Protein AF-0000000080389345 (afdb_homodimer)

Secondary structure (DSSP, 8-state):
--HHHHHHHHHHHHHHHHHHHHHHHHHIIIIIHHHHHHHHHTT---HHHHHHHHHHHHHHHHHHHHHHHHHHHHHHHHHHHHHHHHHHTS--TTSHHHHHHHHHHHHHHHHHHHHHHHHHHHHHHHHHH-SSSHHHHHHHHHHHHHHHHHHHHHHHHTS-HHHHHHHHHHHHHHHHHHHHHHHT-/--HHHHHHHHHHHHHHHHHHHHHHHHHIIIIIHHHHHHHHHTT---HHHHHHHHHHHHHHHHHHHHHHHHHHHHHHHHHHHHHHHHHHTS--TTSHHHHHHHHHHHHHHHHHHHHHHHHHHHHHHHHHH-SSSHHHHHHHHHHHHHHHHHHHHHHHHTS-HHHHHHHHHHHHHHHHHHHHHHHT-

Sequence (370 aa):
MNYKSISKFKRFKLKTEHGRYIILGSIDGILAILGVVIGTSHVADDPAIVINAALGGAVALALTNGVGSYLAESAVEFGKLAELEKPLLRSLNRTKIEEETKKKIWSDSIFHGGASFCGSLVPILPFLLLDEYSLEVAVVLSISVLSVLGVYSGKLAKQSMIKHSVRMVGLGIMIVTAVTVLGLEMNYKSISKFKRFKLKTEHGRYIILGSIDGILAILGVVIGTSHVADDPAIVINAALGGAVALALTNGVGSYLAESAVEFGKLAELEKPLLRSLNRTKIEEETKKKIWSDSIFHGGASFCGSLVPILPFLLLDEYSLEVAVVLSISVLSVLGVYSGKLAKQSMIKHSVRMVGLGIMIVTAVTVLGLE

Organism: NCBI:txid1090322

Nearest PDB structures (foldseek):
  6iu4-assembly1_A  TM=7.863E-01  e=2.109E-05  Eucalyptus grandis
  9b3o-assembly1_A  TM=2.380E-01  e=1.816E+00  Staphylococcus aureus
  9b3m-assembly1_A  TM=2.371E-01  e=7.559E+00  Staphylococcus aureus
  6iu4-assembly1_A  TM=7.868E-01  e=1.772E-05  Eucalyptus grandis
  9b3o-assembly1_A  TM=2.590E-01  e=1.907E+00  Staphylococcus aureus

Radius of gyration: 20.87 Å; Cα contacts (8 Å, |Δi|>4): 666; chains: 2; bounding box: 44×62×50 Å

InterPro domains:
  IPR008217 Ccc1 family [PF01988] (97-182)

Foldseek 3Di:
DDPVVVVVVVVLVLVLLLLVLLLQLLLCQQQVLLLLLLLCVLPDVDLVRSLVSLVVVLVVSLCCLQVVLLVVLCVVVVVVQVVVCVVVVDRCPPPPSVVVSNVSSNSSNCSNSVSNNVNNVQLNVLSVPDPPCSSVNSLVSSLVVQLVSQLVVCVSVVHDSNVSSVVSSVVSVVSSVVSNVVSVD/DDPVVVVVVVVLVLVLLLLVLLLQLLLCQQQVLLLLLLLCVLPDVDLVRNLVSLVVVLVVSLCCLQVVLLVVLCVVVVVVQVVVCVVVVDRCPPPPSVVVSNVSSNSSNCSNSVSNNVNNVQLNVLSVPDPPCSSVNSLVSSLVVQLVSQLVVCVSVVHDSNVSSVVSSVVSVVSSVVSNVVSVD

pLDDT: mean 91.39, std 11.61, range [45.19, 98.88]

Structure (mmCIF, N/CA/C/O backbone):
data_AF-0000000080389345-model_v1
#
loop_
_entity.id
_entity.type
_entity.pdbx_description
1 polymer 'Putative membrane protein'
#
loop_
_atom_site.group_PDB
_atom_site.id
_atom_site.type_symbol
_atom_site.label_atom_id
_atom_site.label_alt_id
_atom_site.label_comp_id
_atom_site.label_asym_id
_atom_site.label_entity_id
_atom_site.label_seq_id
_atom_site.pdbx_PDB_ins_code
_atom_site.Cartn_x
_atom_site.Cartn_y
_atom_site.Cartn_z
_atom_site.occupancy
_atom_site.B_iso_or_equiv
_atom_site.auth_seq_id
_atom_site.auth_comp_id
_atom_site.auth_asym_id
_atom_site.auth_atom_id
_atom_site.pdbx_PDB_model_num
ATOM 1 N N . MET A 1 1 ? -11.695 31.906 20.078 1 45.22 1 MET A N 1
ATOM 2 C CA . MET A 1 1 ? -11.867 30.672 19.328 1 45.22 1 MET A CA 1
ATOM 3 C C . MET A 1 1 ? -12.25 29.516 20.25 1 45.22 1 MET A C 1
ATOM 5 O O . MET A 1 1 ? -11.5 29.172 21.172 1 45.22 1 MET A O 1
ATOM 9 N N . ASN A 1 2 ? -13.5 29.156 20.328 1 53.78 2 ASN A N 1
ATOM 10 C CA . ASN A 1 2 ? -14.141 28.344 21.359 1 53.78 2 ASN A CA 1
ATOM 11 C C . ASN A 1 2 ? -13.562 26.938 21.406 1 53.78 2 ASN A C 1
ATOM 13 O O . ASN A 1 2 ? -13.234 26.359 20.359 1 53.78 2 ASN A O 1
ATOM 17 N N . TYR A 1 3 ? -13.062 26.547 22.562 1 59.19 3 TYR A N 1
ATOM 18 C CA . TYR A 1 3 ? -12.492 25.25 22.938 1 59.19 3 TYR A CA 1
ATOM 19 C C . TYR A 1 3 ? -13.227 24.109 22.25 1 59.19 3 TYR A C 1
ATOM 21 O O . TYR A 1 3 ? -12.609 23.109 21.875 1 59.19 3 TYR A O 1
ATOM 29 N N . LYS A 1 4 ? -14.516 24.344 22.125 1 61.47 4 LYS A N 1
ATOM 30 C CA . LYS A 1 4 ? -15.352 23.312 21.5 1 61.47 4 LYS A CA 1
ATOM 31 C C . LYS A 1 4 ? -15.023 23.172 20.016 1 61.47 4 LYS A C 1
ATOM 33 O O . LYS A 1 4 ? -14.984 22.062 19.484 1 61.47 4 LYS A O 1
ATOM 38 N N . SER A 1 5 ? -14.688 24.266 19.359 1 63.16 5 SER A N 1
ATOM 39 C CA . SER A 1 5 ? -14.367 24.281 17.938 1 63.16 5 SER A CA 1
ATOM 40 C C . SER A 1 5 ? -13.016 23.625 17.656 1 63.16 5 SER A C 1
ATOM 42 O O . SER A 1 5 ? -12.875 22.875 16.688 1 63.16 5 SER A O 1
ATOM 44 N N . ILE A 1 6 ? -12.117 23.766 18.609 1 61.84 6 ILE A N 1
ATOM 45 C CA . ILE A 1 6 ? -10.781 23.188 18.484 1 61.84 6 ILE A CA 1
ATOM 46 C C . ILE A 1 6 ? -10.852 21.672 18.672 1 61.84 6 ILE A C 1
ATOM 48 O O . ILE A 1 6 ? -10.227 20.922 17.922 1 61.84 6 ILE A O 1
ATOM 52 N N . SER A 1 7 ? -11.664 21.312 19.688 1 65.19 7 SER A N 1
ATOM 53 C CA . SER A 1 7 ? -11.836 19.906 19.984 1 65.19 7 SER A CA 1
ATOM 54 C C . SER A 1 7 ? -12.516 19.172 18.812 1 65.19 7 SER A C 1
ATOM 56 O O . SER A 1 7 ? -12.133 18.047 18.469 1 65.19 7 SER A O 1
ATOM 58 N N . LYS A 1 8 ? -13.516 19.844 18.234 1 65.81 8 LYS A N 1
ATOM 59 C CA . LYS A 1 8 ? -14.227 19.281 17.094 1 65.81 8 LYS A CA 1
ATOM 60 C C . LYS A 1 8 ? -13.297 19.141 15.883 1 65.81 8 LYS A C 1
ATOM 62 O O . LYS A 1 8 ? -13.336 18.125 15.18 1 65.81 8 LYS A O 1
ATOM 67 N N . PHE A 1 9 ? -12.477 20.031 15.742 1 64.88 9 PHE A N 1
ATOM 68 C CA . PHE A 1 9 ? -11.531 20.031 14.633 1 64.88 9 PHE A CA 1
ATOM 69 C C . PHE A 1 9 ? -10.484 18.938 14.82 1 64.88 9 PHE A C 1
ATOM 71 O O . PHE A 1 9 ? -10.109 18.25 13.867 1 64.88 9 PHE A O 1
ATOM 78 N N . LYS A 1 10 ? -10.133 18.781 16.047 1 68.38 10 LYS A N 1
ATOM 79 C CA . LYS A 1 10 ? -9.156 17.75 16.359 1 68.38 10 LYS A CA 1
ATOM 80 C C . LYS A 1 10 ? -9.734 16.359 16.156 1 68.38 10 LYS A C 1
ATOM 82 O O . LYS A 1 10 ? -9.062 15.461 15.633 1 68.38 10 LYS A O 1
ATOM 87 N N . ARG A 1 11 ? -10.984 16.188 16.547 1 68.19 11 ARG A N 1
ATOM 88 C CA . ARG A 1 11 ? -11.664 14.906 16.375 1 68.19 11 ARG A CA 1
ATOM 89 C C . ARG A 1 11 ? -11.859 14.586 14.898 1 68.19 11 ARG A C 1
ATOM 91 O O . ARG A 1 11 ? -11.688 13.438 14.484 1 68.19 11 ARG A O 1
ATOM 98 N N . PHE A 1 12 ? -12.133 15.625 14.227 1 69.38 12 PHE A N 1
ATOM 99 C CA . PHE A 1 12 ? -12.312 15.461 12.789 1 69.38 12 PHE A CA 1
ATOM 100 C C . PHE A 1 12 ? -11 15.094 12.109 1 69.38 12 PHE A C 1
ATOM 102 O O . PHE A 1 12 ? -10.969 14.227 11.234 1 69.38 12 PHE A O 1
ATOM 109 N N . LYS A 1 13 ? -10.016 15.602 12.562 1 68.88 13 LYS A N 1
ATOM 110 C CA . LYS A 1 13 ? -8.695 15.328 12 1 68.88 13 LYS A CA 1
ATOM 111 C C . LYS A 1 13 ? -8.289 13.875 12.227 1 68.88 13 LYS A C 1
ATOM 113 O O . LYS A 1 13 ? -7.762 13.227 11.32 1 68.88 13 LYS A O 1
ATOM 118 N N . LEU A 1 14 ? -8.672 13.453 13.352 1 68.5 14 LEU A N 1
ATOM 119 C CA . LEU A 1 14 ? -8.336 12.078 13.695 1 68.5 14 LEU A CA 1
ATOM 120 C C . LEU A 1 14 ? -9.141 11.094 12.844 1 68.5 14 LEU A C 1
ATOM 122 O O . LEU A 1 14 ? -8.602 10.102 12.352 1 68.5 14 LEU A O 1
ATOM 126 N N . LYS A 1 15 ? -10.336 11.391 12.703 1 70.25 15 LYS A N 1
ATOM 127 C CA . LYS A 1 15 ? -11.219 10.539 11.906 1 70.25 15 LYS A CA 1
ATOM 128 C C . LYS A 1 15 ? -10.773 10.492 10.453 1 70.25 15 LYS A C 1
ATOM 130 O O . LYS A 1 15 ? -10.797 9.43 9.828 1 70.25 15 LYS A O 1
ATOM 135 N N . THR A 1 16 ? -10.281 11.547 10.023 1 75.81 16 THR A N 1
ATOM 136 C CA . THR A 1 16 ? -9.914 11.617 8.617 1 75.81 16 THR A CA 1
ATOM 137 C C . THR A 1 16 ? -8.602 10.891 8.359 1 75.81 16 THR A C 1
ATOM 139 O O . THR A 1 16 ? -8.43 10.258 7.316 1 75.81 16 THR A O 1
ATOM 142 N N . GLU A 1 17 ? -7.789 10.922 9.336 1 78.56 17 GLU A N 1
ATOM 143 C CA . GLU A 1 17 ? -6.52 10.227 9.164 1 78.56 17 GLU A CA 1
ATOM 144 C C . GLU A 1 17 ? -6.711 8.711 9.18 1 78.56 17 GLU A C 1
ATOM 146 O O . GLU A 1 17 ? -6.078 7.992 8.406 1 78.56 17 GLU A O 1
ATOM 151 N N . HIS A 1 18 ? -7.641 8.297 9.977 1 88.25 18 HIS A N 1
ATOM 152 C CA . HIS A 1 18 ? -7.98 6.883 9.984 1 88.25 18 HIS A CA 1
ATOM 153 C C . HIS A 1 18 ? -8.641 6.465 8.672 1 88.25 18 HIS A C 1
ATOM 155 O O . HIS A 1 18 ? -8.367 5.379 8.156 1 88.25 18 HIS A O 1
ATOM 161 N N . GLY A 1 19 ? -9.383 7.355 8.156 1 93.38 19 GLY A N 1
ATOM 162 C CA . GLY A 1 19 ? -10.078 7.082 6.91 1 93.38 19 GLY A CA 1
ATOM 163 C C . GLY A 1 19 ? -9.133 6.855 5.742 1 93.38 19 GLY A C 1
ATOM 164 O O . GLY A 1 19 ? -9.375 5.984 4.902 1 93.38 19 GLY A O 1
ATOM 165 N N . ARG A 1 20 ? -8.078 7.57 5.746 1 93.81 20 ARG A N 1
ATOM 166 C CA . ARG A 1 20 ? -7.059 7.414 4.715 1 93.81 20 ARG A CA 1
ATOM 167 C C . ARG A 1 20 ? -6.539 5.98 4.672 1 93.81 20 ARG A C 1
ATOM 169 O O . ARG A 1 20 ? -6.531 5.352 3.611 1 93.81 20 ARG A O 1
ATOM 176 N N . TYR A 1 21 ? -6.25 5.445 5.805 1 95.88 21 TYR A N 1
ATOM 177 C CA . TYR A 1 21 ? -5.57 4.156 5.867 1 95.88 21 TYR A CA 1
ATOM 178 C C . TYR A 1 21 ? -6.57 3.008 5.766 1 95.88 21 TYR A C 1
ATOM 180 O O . TYR A 1 21 ? -6.238 1.931 5.266 1 95.88 21 TYR A O 1
ATOM 188 N N . ILE A 1 22 ? -7.789 3.277 6.184 1 96.94 22 ILE A N 1
ATOM 189 C CA . ILE A 1 22 ? -8.844 2.293 5.945 1 96.94 22 ILE A CA 1
ATOM 190 C C . ILE A 1 22 ? -9.07 2.137 4.445 1 96.94 22 ILE A C 1
ATOM 192 O O . ILE A 1 22 ? -9.125 1.016 3.934 1 96.94 22 ILE A O 1
ATOM 196 N N . ILE A 1 23 ? -9.102 3.246 3.748 1 98 23 ILE A N 1
ATOM 197 C CA . ILE A 1 23 ? -9.352 3.217 2.311 1 98 23 ILE A CA 1
ATOM 198 C C . ILE A 1 23 ? -8.141 2.629 1.588 1 98 23 ILE A C 1
ATOM 200 O O . ILE A 1 23 ? -8.281 1.697 0.792 1 98 23 ILE A O 1
ATOM 204 N N . LEU A 1 24 ? -6.984 3.115 1.932 1 97 24 LEU A N 1
ATOM 205 C CA . LEU A 1 24 ? -5.773 2.645 1.271 1 97 24 LEU A CA 1
ATOM 206 C C . LEU A 1 24 ? -5.574 1.149 1.499 1 97 24 LEU A C 1
ATOM 208 O O . LEU A 1 24 ? -5.309 0.404 0.554 1 97 24 LEU A O 1
ATOM 212 N N . GLY A 1 25 ? -5.691 0.749 2.721 1 98.12 25 GLY A N 1
ATOM 213 C CA . GLY A 1 25 ? -5.504 -0.653 3.057 1 98.12 25 GLY A CA 1
ATOM 214 C C . GLY A 1 25 ? -6.516 -1.567 2.391 1 98.12 25 GLY A C 1
ATOM 215 O O . GLY A 1 25 ? -6.164 -2.658 1.933 1 98.12 25 GLY A O 1
ATOM 216 N N . SER A 1 26 ? -7.773 -1.133 2.361 1 98.69 26 SER A N 1
ATOM 217 C CA . SER A 1 26 ? -8.828 -1.92 1.726 1 98.69 26 SER A CA 1
ATOM 218 C C . SER A 1 26 ? -8.57 -2.072 0.229 1 98.69 26 SER A C 1
ATOM 220 O O . SER A 1 26 ? -8.68 -3.174 -0.314 1 98.69 26 SER A O 1
ATOM 222 N N . ILE A 1 27 ? -8.227 -0.961 -0.372 1 98.69 27 ILE A N 1
ATOM 223 C CA . ILE A 1 27 ? -7.926 -0.989 -1.8 1 98.69 27 ILE A CA 1
ATOM 224 C C . ILE A 1 27 ? -6.77 -1.948 -2.066 1 98.69 27 ILE A C 1
ATOM 226 O O . ILE A 1 27 ? -6.871 -2.832 -2.922 1 98.69 27 ILE A O 1
ATOM 230 N N . ASP A 1 28 ? -5.77 -1.858 -1.296 1 98.31 28 ASP A N 1
ATOM 231 C CA . ASP A 1 28 ? -4.586 -2.691 -1.467 1 98.31 28 ASP A CA 1
ATOM 232 C C . ASP A 1 28 ? -4.914 -4.168 -1.247 1 98.31 28 ASP A C 1
ATOM 234 O O . ASP A 1 28 ? -4.574 -5.016 -2.074 1 98.31 28 ASP A O 1
ATOM 238 N N . GLY A 1 29 ? -5.527 -4.402 -0.151 1 98.62 29 GLY A N 1
ATOM 239 C CA . GLY A 1 29 ? -5.879 -5.781 0.148 1 98.62 29 GLY A CA 1
ATOM 240 C C . GLY A 1 29 ? -6.73 -6.43 -0.927 1 98.62 29 GLY A C 1
ATOM 241 O O . GLY A 1 29 ? -6.406 -7.512 -1.417 1 98.62 29 GLY A O 1
ATOM 242 N N . ILE A 1 30 ? -7.746 -5.75 -1.356 1 98.88 30 ILE A N 1
ATOM 243 C CA . ILE A 1 30 ? -8.711 -6.301 -2.301 1 98.88 30 ILE A CA 1
ATOM 244 C C . ILE A 1 30 ? -8.07 -6.43 -3.68 1 98.88 30 ILE A C 1
ATOM 246 O O . ILE A 1 30 ? -8.055 -7.512 -4.266 1 98.88 30 ILE A O 1
ATOM 250 N N . LEU A 1 31 ? -7.457 -5.375 -4.109 1 98.88 31 LEU A N 1
ATOM 251 C CA . LEU A 1 31 ? -7.141 -5.305 -5.531 1 98.88 31 LEU A CA 1
ATOM 252 C C . LEU A 1 31 ? -5.727 -5.812 -5.801 1 98.88 31 LEU A C 1
ATOM 254 O O . LEU A 1 31 ? -5.457 -6.387 -6.859 1 98.88 31 LEU A O 1
ATOM 258 N N . ALA A 1 32 ? -4.766 -5.57 -4.863 1 98.69 32 ALA A N 1
ATOM 259 C CA . ALA A 1 32 ? -3.441 -6.152 -5.07 1 98.69 32 ALA A CA 1
ATOM 260 C C . ALA A 1 32 ? -3.512 -7.676 -5.117 1 98.69 32 ALA A C 1
ATOM 262 O O . ALA A 1 32 ? -2.912 -8.305 -5.992 1 98.69 32 ALA A O 1
ATOM 263 N N . ILE A 1 33 ? -4.273 -8.242 -4.211 1 98.81 33 ILE A N 1
ATOM 264 C CA . ILE A 1 33 ? -4.391 -9.695 -4.16 1 98.81 33 ILE A CA 1
ATOM 265 C C . ILE A 1 33 ? -5.234 -10.188 -5.336 1 98.81 33 ILE A C 1
ATOM 267 O O . ILE A 1 33 ? -4.965 -11.25 -5.898 1 98.81 33 ILE A O 1
ATOM 271 N N . LEU A 1 34 ? -6.246 -9.391 -5.734 1 98.88 34 LEU A N 1
ATOM 272 C CA . LEU A 1 34 ? -6.98 -9.758 -6.938 1 98.88 34 LEU A CA 1
ATOM 273 C C . LEU A 1 34 ? -6.051 -9.844 -8.141 1 98.88 34 LEU A C 1
ATOM 275 O O . LEU A 1 34 ? -6.191 -10.734 -8.984 1 98.88 34 LEU A O 1
ATOM 279 N N . GLY A 1 35 ? -5.121 -8.945 -8.227 1 98.69 35 GLY A N 1
ATOM 280 C CA . GLY A 1 35 ? -4.129 -9 -9.289 1 98.69 35 GLY A CA 1
ATOM 281 C C . GLY A 1 35 ? -3.299 -10.266 -9.266 1 98.69 35 GLY A C 1
ATOM 282 O O . GLY A 1 35 ? -3.037 -10.859 -10.312 1 98.69 35 GLY A O 1
ATOM 283 N N . VAL A 1 36 ? -2.918 -10.695 -8.109 1 98.5 36 VAL A N 1
ATOM 284 C CA . VAL A 1 36 ? -2.158 -11.93 -7.941 1 98.5 36 VAL A CA 1
ATOM 285 C C . VAL A 1 36 ? -3 -13.125 -8.398 1 98.5 36 VAL A C 1
ATOM 287 O O . VAL A 1 36 ? -2.518 -13.984 -9.133 1 98.5 36 VAL A O 1
ATOM 290 N N . VAL A 1 37 ? -4.254 -13.109 -7.977 1 98.44 37 VAL A N 1
ATOM 291 C CA . VAL A 1 37 ? -5.184 -14.18 -8.297 1 98.44 37 VAL A CA 1
ATOM 292 C C . VAL A 1 37 ? -5.375 -14.266 -9.805 1 98.44 37 VAL A C 1
ATOM 294 O O . VAL A 1 37 ? -5.281 -15.352 -10.391 1 98.44 37 VAL A O 1
ATOM 297 N N . ILE A 1 38 ? -5.602 -13.156 -10.438 1 98.19 38 ILE A N 1
ATOM 298 C CA . ILE A 1 38 ? -5.809 -13.133 -11.883 1 98.19 38 ILE A CA 1
ATOM 299 C C . ILE A 1 38 ? -4.527 -13.555 -12.602 1 98.19 38 ILE A C 1
ATOM 301 O O . ILE A 1 38 ? -4.559 -14.398 -13.492 1 98.19 38 ILE A O 1
ATOM 305 N N . GLY A 1 39 ? -3.422 -13.039 -12.195 1 97.38 39 GLY A N 1
ATOM 306 C CA . GLY A 1 39 ? -2.152 -13.367 -12.828 1 97.38 39 GLY A CA 1
ATOM 307 C C . GLY A 1 39 ? -1.792 -14.836 -12.711 1 97.38 39 GLY A C 1
ATOM 308 O O . GLY A 1 39 ? -1.258 -15.422 -13.648 1 97.38 39 GLY A O 1
ATOM 309 N N . THR A 1 40 ? -2.092 -15.406 -11.578 1 97.19 40 THR A N 1
ATOM 310 C CA . THR A 1 40 ? -1.772 -16.812 -11.336 1 97.19 40 THR A CA 1
ATOM 311 C C . THR A 1 40 ? -2.729 -17.719 -12.102 1 97.19 40 THR A C 1
ATOM 313 O O . THR A 1 40 ? -2.314 -18.734 -12.664 1 97.19 40 THR A O 1
ATOM 316 N N . SER A 1 41 ? -3.967 -17.312 -12.07 1 96.12 41 SER A N 1
ATOM 317 C CA . SER A 1 41 ? -5.004 -18.141 -12.68 1 96.12 41 SER A CA 1
ATOM 318 C C . SER A 1 41 ? -4.805 -18.25 -14.188 1 96.12 41 SER A C 1
ATOM 320 O O . SER A 1 41 ? -5.316 -19.188 -14.82 1 96.12 41 SER A O 1
ATOM 322 N N . HIS A 1 42 ? -4.055 -17.375 -14.773 1 93.06 42 HIS A N 1
ATOM 323 C CA . HIS A 1 42 ? -3.801 -17.391 -16.219 1 93.06 42 HIS A CA 1
ATOM 324 C C . HIS A 1 42 ? -2.838 -18.516 -16.578 1 93.06 42 HIS A C 1
ATOM 326 O O . HIS A 1 42 ? -2.848 -19 -17.719 1 93.06 42 HIS A O 1
ATOM 332 N N . VAL A 1 43 ? -2.033 -19 -15.57 1 94 43 VAL A N 1
ATOM 333 C CA . VAL A 1 43 ? -0.972 -19.938 -15.945 1 94 43 VAL A CA 1
ATOM 334 C C . VAL A 1 43 ? -1.052 -21.188 -15.07 1 94 43 VAL A C 1
ATOM 336 O O . VAL A 1 43 ? -0.259 -22.109 -15.234 1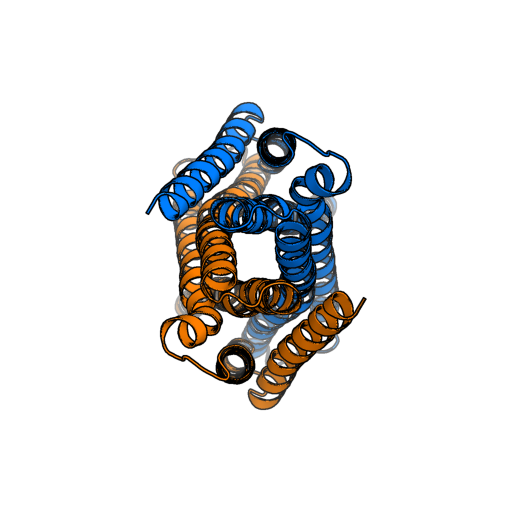 94 43 VAL A O 1
ATOM 339 N N . ALA A 1 44 ? -1.917 -21.156 -14.164 1 93.56 44 ALA A N 1
ATOM 340 C CA . ALA A 1 44 ? -2.051 -22.297 -13.273 1 93.56 44 ALA A CA 1
ATOM 341 C C . ALA A 1 44 ? -3.508 -22.734 -13.156 1 93.56 44 ALA A C 1
ATOM 343 O O . ALA A 1 44 ? -4.379 -21.922 -12.836 1 93.56 44 ALA A O 1
ATOM 344 N N . ASP A 1 45 ? -3.762 -24 -13.32 1 90.88 45 ASP A N 1
ATOM 345 C CA . ASP A 1 45 ? -5.117 -24.531 -13.219 1 90.88 45 ASP A CA 1
ATOM 346 C C . ASP A 1 45 ? -5.41 -25.016 -11.797 1 90.88 45 ASP A C 1
ATOM 348 O O . ASP A 1 45 ? -6.57 -25.094 -11.391 1 90.88 45 ASP A O 1
ATOM 352 N N . ASP A 1 46 ? -4.375 -25.281 -11.102 1 93.19 46 ASP A N 1
ATOM 353 C CA . ASP A 1 46 ? -4.523 -25.797 -9.742 1 93.19 46 ASP A CA 1
ATOM 354 C C . ASP A 1 46 ? -4.863 -24.672 -8.766 1 93.19 46 ASP A C 1
ATOM 356 O O . ASP A 1 46 ? -4.035 -23.797 -8.516 1 93.19 46 ASP A O 1
ATOM 360 N N . PRO A 1 47 ? -6.039 -24.75 -8.133 1 95 47 PRO A N 1
ATOM 361 C CA . PRO A 1 47 ? -6.434 -23.688 -7.199 1 95 47 PRO A CA 1
ATOM 362 C C . PRO A 1 47 ? -5.469 -23.562 -6.023 1 95 47 PRO A C 1
ATOM 364 O O . PRO A 1 47 ? -5.332 -22.469 -5.453 1 95 47 PRO A O 1
ATOM 367 N N . ALA A 1 48 ? -4.746 -24.641 -5.711 1 94.62 48 ALA A N 1
ATOM 368 C CA . ALA A 1 48 ? -3.807 -24.594 -4.594 1 94.62 48 ALA A CA 1
ATOM 369 C C . ALA A 1 48 ? -2.68 -23.594 -4.867 1 94.62 48 ALA A C 1
ATOM 371 O O . ALA A 1 48 ? -2.188 -22.938 -3.947 1 94.62 48 ALA A O 1
ATOM 372 N N . ILE A 1 49 ? -2.297 -23.516 -6.133 1 96.5 49 ILE A N 1
ATOM 373 C CA . ILE A 1 49 ? -1.233 -22.594 -6.508 1 96.5 49 ILE A CA 1
ATOM 374 C C . ILE A 1 49 ? -1.729 -21.156 -6.371 1 96.5 49 ILE A C 1
ATOM 376 O O . ILE A 1 49 ? -1.031 -20.297 -5.824 1 96.5 49 ILE A O 1
ATOM 380 N N . VAL A 1 50 ? -2.967 -20.906 -6.82 1 97.88 50 VAL A N 1
ATOM 381 C CA . VAL A 1 50 ? -3.562 -19.578 -6.73 1 97.88 50 VAL A CA 1
ATOM 382 C C . VAL A 1 50 ? -3.715 -19.172 -5.266 1 97.88 50 VAL A C 1
ATOM 384 O O . VAL A 1 50 ? -3.355 -18.062 -4.883 1 97.88 50 VAL A O 1
ATOM 387 N N . ILE A 1 51 ? -4.156 -20.094 -4.457 1 97.81 51 ILE A N 1
ATOM 388 C CA . ILE A 1 51 ? -4.418 -19.828 -3.045 1 97.81 51 ILE A CA 1
ATOM 389 C C . ILE A 1 51 ? -3.104 -19.516 -2.328 1 97.81 51 ILE A C 1
ATOM 391 O O . ILE A 1 51 ? -3.018 -18.547 -1.568 1 97.81 51 ILE A O 1
ATOM 395 N N . ASN A 1 52 ? -2.066 -20.266 -2.572 1 97.19 52 ASN A N 1
ATOM 396 C CA . ASN A 1 52 ? -0.796 -20.047 -1.888 1 97.19 52 ASN A CA 1
ATOM 397 C C . ASN A 1 52 ? -0.143 -18.734 -2.314 1 97.19 52 ASN A C 1
ATOM 399 O O . ASN A 1 52 ? 0.415 -18.016 -1.485 1 97.19 52 ASN A O 1
ATOM 403 N N . ALA A 1 53 ? -0.197 -18.453 -3.623 1 97.88 53 ALA A N 1
ATOM 404 C CA . ALA A 1 53 ? 0.293 -17.172 -4.102 1 97.88 53 ALA A CA 1
ATOM 405 C C . ALA A 1 53 ? -0.438 -16.016 -3.414 1 97.88 53 ALA A C 1
ATOM 407 O O . ALA A 1 53 ? 0.194 -15.078 -2.92 1 97.88 53 ALA A O 1
ATOM 408 N N . ALA A 1 54 ? -1.738 -16.141 -3.355 1 98.5 54 ALA A N 1
ATOM 409 C CA . ALA A 1 54 ? -2.584 -15.094 -2.789 1 98.5 54 ALA A CA 1
ATOM 410 C C . ALA A 1 54 ? -2.369 -14.969 -1.284 1 98.5 54 ALA A C 1
ATOM 412 O O . ALA A 1 54 ? -2.326 -13.859 -0.749 1 98.5 54 ALA A O 1
ATOM 413 N N . LEU A 1 55 ? -2.182 -16.062 -0.587 1 98.19 55 LEU A N 1
ATOM 414 C CA . LEU A 1 55 ? -1.967 -16.031 0.855 1 98.19 55 LEU A CA 1
ATOM 41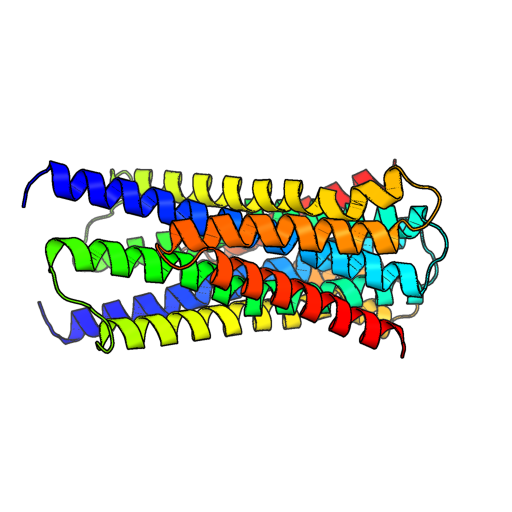5 C C . LEU A 1 55 ? -0.601 -15.445 1.191 1 98.19 55 LEU A C 1
ATOM 417 O O . LEU A 1 55 ? -0.47 -14.672 2.145 1 98.19 55 LEU A O 1
ATOM 421 N N . GLY A 1 56 ? 0.39 -15.891 0.452 1 98.19 56 GLY A N 1
ATOM 422 C CA . GLY A 1 56 ? 1.688 -15.258 0.627 1 98.19 56 GLY A CA 1
ATOM 423 C C . GLY A 1 56 ? 1.647 -13.75 0.471 1 98.19 56 GLY A C 1
ATOM 424 O O . GLY A 1 56 ? 2.199 -13.023 1.297 1 98.19 56 GLY A O 1
ATOM 425 N N . GLY A 1 57 ? 0.99 -13.297 -0.611 1 98.31 57 GLY A N 1
ATOM 426 C CA . GLY A 1 57 ? 0.809 -11.867 -0.825 1 98.31 57 GLY A CA 1
ATOM 427 C C . GLY A 1 57 ? 0.011 -11.195 0.276 1 98.31 57 GLY A C 1
ATOM 428 O O . GLY A 1 57 ? 0.335 -10.086 0.694 1 98.31 57 GLY A O 1
ATOM 429 N N . ALA A 1 58 ? -0.999 -11.859 0.762 1 98.5 58 ALA A N 1
ATOM 430 C CA . ALA A 1 58 ? -1.896 -11.297 1.768 1 98.5 58 ALA A CA 1
ATOM 431 C C . ALA A 1 58 ? -1.163 -11.062 3.086 1 98.5 58 ALA A C 1
ATOM 433 O O . ALA A 1 58 ? -1.288 -10 3.693 1 98.5 58 ALA A O 1
ATOM 434 N N . VAL A 1 59 ? -0.431 -12.016 3.521 1 98.25 59 VAL A N 1
ATOM 435 C CA . VAL A 1 59 ? 0.336 -11.891 4.758 1 98.25 59 VAL A CA 1
ATOM 436 C C . VAL A 1 59 ? 1.371 -10.781 4.617 1 98.25 59 VAL A C 1
ATOM 438 O O . VAL A 1 59 ? 1.515 -9.945 5.512 1 98.25 59 VAL A O 1
ATOM 441 N N . ALA A 1 60 ? 2.053 -10.836 3.533 1 98.5 60 ALA A N 1
ATOM 442 C CA . ALA A 1 60 ? 3.051 -9.805 3.283 1 98.5 60 ALA A CA 1
ATOM 443 C C . ALA A 1 60 ? 2.41 -8.414 3.258 1 98.5 60 ALA A C 1
ATOM 445 O O . ALA A 1 60 ? 2.926 -7.477 3.863 1 98.5 60 ALA A O 1
ATOM 446 N N . LEU A 1 61 ? 1.283 -8.336 2.574 1 97.88 61 LEU A N 1
ATOM 447 C CA . LEU A 1 61 ? 0.602 -7.051 2.436 1 97.88 61 LEU A CA 1
ATOM 448 C C . LEU A 1 61 ? 0.122 -6.543 3.791 1 97.88 61 LEU A C 1
ATOM 450 O O . LEU A 1 61 ? 0.217 -5.348 4.078 1 97.88 61 LEU A O 1
ATOM 454 N N . ALA A 1 62 ? -0.38 -7.375 4.59 1 98 62 ALA A N 1
ATOM 455 C CA . ALA A 1 62 ? -0.813 -6.984 5.926 1 98 62 ALA A CA 1
ATOM 456 C C . ALA A 1 62 ? 0.357 -6.449 6.746 1 98 62 ALA A C 1
ATOM 458 O O . ALA A 1 62 ? 0.236 -5.414 7.41 1 98 62 ALA A O 1
ATOM 459 N N . LEU A 1 63 ? 1.439 -7.07 6.664 1 98.19 63 LEU A N 1
ATOM 460 C CA . LEU A 1 63 ? 2.611 -6.688 7.445 1 98.19 63 LEU A CA 1
ATOM 461 C C . LEU A 1 63 ? 3.258 -5.43 6.871 1 98.19 63 LEU A C 1
ATOM 463 O O . LEU A 1 63 ? 3.701 -4.559 7.621 1 98.19 63 LEU A O 1
ATOM 467 N N . THR A 1 64 ? 3.342 -5.328 5.523 1 98.31 64 THR A N 1
ATOM 468 C CA . THR A 1 64 ? 3.914 -4.121 4.934 1 98.31 64 THR A CA 1
ATOM 469 C C . THR A 1 64 ? 3.049 -2.904 5.238 1 98.31 64 THR A C 1
ATOM 471 O O . THR A 1 64 ? 3.566 -1.827 5.539 1 98.31 64 THR A O 1
ATOM 474 N N . ASN A 1 65 ? 1.721 -3.051 5.227 1 97.94 65 ASN A N 1
ATOM 475 C CA . A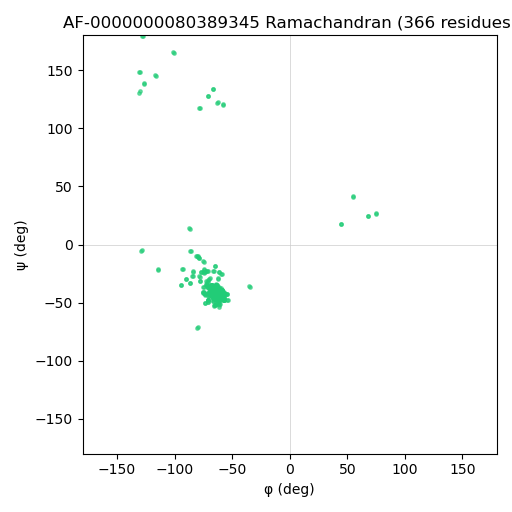SN A 1 65 ? 0.821 -1.938 5.508 1 97.94 65 ASN A CA 1
ATOM 476 C C . ASN A 1 65 ? 0.716 -1.668 7.008 1 97.94 65 ASN A C 1
ATOM 478 O O . ASN A 1 65 ? 0.468 -0.535 7.422 1 97.94 65 ASN A O 1
ATOM 482 N N . GLY A 1 66 ? 0.919 -2.666 7.805 1 98.06 66 GLY A N 1
ATOM 483 C CA . GLY A 1 66 ? 0.963 -2.455 9.242 1 98.06 66 GLY A CA 1
ATOM 484 C C . GLY A 1 66 ? 2.299 -1.926 9.727 1 98.06 66 GLY A C 1
ATOM 485 O O . GLY A 1 66 ? 2.461 -0.719 9.922 1 98.06 66 GLY A O 1
ATOM 486 N N . VAL A 1 67 ? 3.299 -2.74 9.727 1 97.81 67 VAL A N 1
ATOM 487 C CA . VAL A 1 67 ? 4.625 -2.408 10.234 1 97.81 67 VAL A CA 1
ATOM 488 C C . VAL A 1 67 ? 5.297 -1.398 9.305 1 97.81 67 VAL A C 1
ATOM 490 O O . VAL A 1 67 ? 6.012 -0.503 9.766 1 97.81 67 VAL A O 1
ATOM 493 N N . GLY A 1 68 ? 5.074 -1.526 8.047 1 97.25 68 GLY A N 1
ATOM 494 C CA . GLY A 1 68 ? 5.633 -0.579 7.102 1 97.25 68 GLY A CA 1
ATOM 495 C C . GLY A 1 68 ? 5.109 0.833 7.285 1 97.25 68 GLY A C 1
ATOM 496 O O . GLY A 1 68 ? 5.875 1.798 7.227 1 97.25 68 GLY A O 1
ATOM 497 N N . SER A 1 69 ? 3.82 0.947 7.496 1 95.94 69 SER A N 1
ATOM 498 C CA . SER A 1 69 ? 3.254 2.262 7.777 1 95.94 69 SER A CA 1
ATOM 499 C C . SER A 1 69 ? 3.816 2.84 9.07 1 95.94 69 SER A C 1
ATOM 501 O O . SER A 1 69 ? 4.016 4.051 9.18 1 95.94 69 SER A O 1
ATOM 503 N N . TYR A 1 70 ? 4 1.979 10.023 1 97.12 70 TYR A N 1
ATOM 504 C CA . TYR A 1 70 ? 4.625 2.434 11.266 1 97.12 70 TYR A CA 1
ATOM 505 C C . TYR A 1 70 ? 5.996 3.047 10.992 1 97.12 70 TYR A C 1
ATOM 507 O O . TYR A 1 70 ? 6.301 4.137 11.477 1 97.12 70 TYR A O 1
ATOM 515 N N . LEU A 1 71 ? 6.742 2.391 10.258 1 97 71 LEU A N 1
ATOM 516 C CA . LEU A 1 71 ? 8.094 2.842 9.953 1 97 71 LEU A CA 1
ATOM 517 C C . LEU A 1 71 ? 8.07 4.109 9.109 1 97 71 LEU A C 1
ATOM 519 O O . LEU A 1 71 ? 8.828 5.047 9.359 1 97 71 LEU A O 1
ATOM 523 N N . ALA A 1 72 ? 7.223 4.141 8.086 1 95.69 72 ALA A N 1
ATOM 524 C CA . ALA A 1 72 ? 7.133 5.301 7.203 1 95.69 72 ALA A CA 1
ATOM 525 C C . ALA A 1 72 ? 6.641 6.531 7.961 1 95.69 72 ALA A C 1
ATOM 527 O O . ALA A 1 72 ? 7.227 7.609 7.855 1 95.69 72 ALA A O 1
ATOM 528 N N . GLU A 1 73 ? 5.562 6.324 8.719 1 93.75 73 GLU A N 1
ATOM 529 C CA . GLU A 1 73 ? 5.012 7.434 9.492 1 93.75 73 GLU A CA 1
ATOM 530 C C . GLU A 1 73 ? 5.992 7.902 10.555 1 93.75 73 GLU A C 1
ATOM 532 O O . GLU A 1 73 ? 6.062 9.094 10.859 1 93.75 73 GLU A O 1
ATOM 537 N N . SER A 1 74 ? 6.676 6.949 11.164 1 94.69 74 SER A N 1
ATOM 538 C CA . SER A 1 74 ? 7.676 7.316 12.164 1 94.69 74 SER A CA 1
ATOM 539 C C . SER A 1 74 ? 8.758 8.195 11.555 1 94.69 74 SER A C 1
ATOM 541 O O . SER A 1 74 ? 9.141 9.219 12.141 1 94.69 74 SER A O 1
ATOM 543 N N . ALA A 1 75 ? 9.219 7.828 10.398 1 94.62 75 ALA A N 1
ATOM 544 C CA . ALA A 1 75 ? 10.266 8.609 9.734 1 94.62 75 ALA A CA 1
ATOM 545 C C . ALA A 1 75 ? 9.797 10.031 9.461 1 94.62 75 ALA A C 1
ATOM 547 O O . ALA A 1 75 ? 10.531 10.992 9.719 1 94.62 7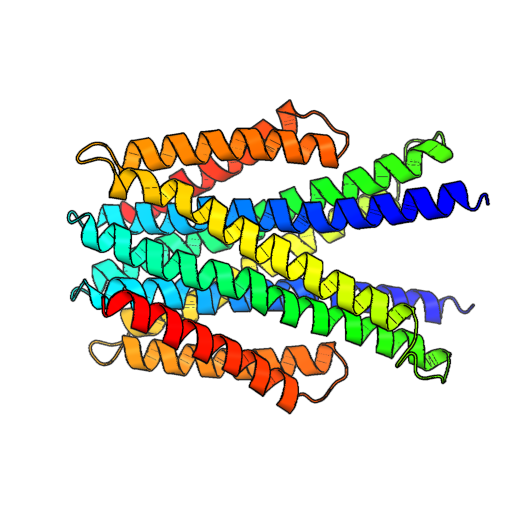5 ALA A O 1
ATOM 548 N N . VAL A 1 76 ? 8.617 10.164 9.008 1 92.62 76 VAL A N 1
ATOM 549 C CA . VAL A 1 76 ? 8.078 11.461 8.609 1 92.62 76 VAL A CA 1
ATOM 550 C C . VAL A 1 76 ? 7.777 12.297 9.852 1 92.62 76 VAL A C 1
ATOM 552 O O . VAL A 1 76 ? 8.188 13.453 9.938 1 92.62 76 VAL A O 1
ATOM 555 N N . GLU A 1 77 ? 7.07 11.75 10.805 1 90.69 77 GLU A N 1
ATOM 556 C CA . GLU A 1 77 ? 6.605 12.492 11.969 1 90.69 77 GLU A CA 1
ATOM 557 C C . GLU A 1 77 ? 7.77 12.883 12.875 1 90.69 77 GLU A C 1
ATOM 559 O O . GLU A 1 77 ? 7.773 13.977 13.445 1 90.69 77 GLU A O 1
ATOM 564 N N . PHE A 1 78 ? 8.719 12.008 13.039 1 89.31 78 PHE A N 1
ATOM 565 C CA . PHE A 1 78 ? 9.883 12.375 13.844 1 89.31 78 PHE A CA 1
ATOM 566 C C . PHE A 1 78 ? 10.742 13.398 13.117 1 89.31 78 PHE A C 1
ATOM 568 O O . PHE A 1 78 ? 11.359 14.258 13.75 1 89.31 78 PHE A O 1
ATOM 575 N N . GLY A 1 79 ? 10.805 13.375 11.828 1 90.25 79 GLY A N 1
ATOM 576 C CA . GLY A 1 79 ? 11.445 14.438 11.062 1 90.25 79 GLY A CA 1
ATOM 577 C C . GLY A 1 79 ? 10.812 15.797 11.289 1 90.25 79 GLY A C 1
ATOM 578 O O . GLY A 1 79 ? 11.516 16.797 11.477 1 90.25 79 GLY A O 1
ATOM 579 N N . LYS A 1 80 ? 9.492 15.82 11.289 1 87.88 80 LYS A N 1
ATOM 580 C CA . LYS A 1 80 ? 8.766 17.062 11.555 1 87.88 80 LYS A CA 1
ATOM 581 C C . LYS A 1 80 ? 9.078 17.594 12.953 1 87.88 80 LYS A C 1
ATOM 583 O O . LYS A 1 80 ? 9.258 18.797 13.133 1 87.88 80 LYS A O 1
ATOM 588 N N . LEU A 1 81 ? 9.07 16.703 13.891 1 85.88 81 LEU A N 1
ATOM 589 C CA . LEU A 1 81 ? 9.352 17.094 15.266 1 85.88 81 LEU A CA 1
ATOM 590 C C . LEU A 1 81 ? 10.758 17.672 15.398 1 85.88 81 LEU A C 1
ATOM 592 O O . LEU A 1 81 ? 10.969 18.656 16.094 1 85.88 81 LEU A O 1
ATOM 596 N N . ALA A 1 82 ? 11.656 17.031 14.758 1 86.31 82 ALA A N 1
ATOM 597 C CA . ALA A 1 82 ? 13.047 17.5 14.797 1 86.31 82 ALA A CA 1
ATOM 598 C C . ALA A 1 82 ? 13.164 18.906 14.219 1 86.31 82 ALA A C 1
ATOM 600 O O . ALA A 1 82 ? 13.945 19.719 14.719 1 86.31 82 ALA A O 1
ATOM 601 N N . GLU A 1 83 ? 12.406 19.156 13.188 1 84.94 83 GLU A N 1
ATOM 602 C CA . GLU A 1 83 ? 12.422 20.484 12.562 1 84.94 83 GLU A CA 1
ATOM 603 C C . GLU A 1 83 ? 11.789 21.531 13.469 1 84.94 83 GLU A C 1
ATOM 605 O O . GLU A 1 83 ? 12.219 22.688 13.484 1 84.94 83 GLU A O 1
ATOM 610 N N . LEU A 1 84 ? 10.75 21.109 14.148 1 82 84 LEU A N 1
ATOM 611 C CA . LEU A 1 84 ? 10.062 22.031 15.055 1 82 84 LEU A CA 1
ATOM 612 C C . LEU A 1 84 ? 10.93 22.359 16.266 1 82 84 LEU A C 1
ATOM 614 O O . LEU A 1 84 ? 10.789 23.438 16.859 1 82 84 LEU A O 1
ATOM 618 N N . GLU A 1 85 ? 11.742 21.453 16.594 1 80.56 85 GLU A N 1
ATOM 619 C CA . GLU A 1 85 ? 12.594 21.625 17.781 1 80.56 85 GLU A CA 1
ATOM 620 C C . GLU A 1 85 ? 13.734 22.594 17.5 1 80.56 85 GLU A C 1
ATOM 622 O O . GLU A 1 85 ? 14.258 23.219 18.422 1 80.56 85 GLU A O 1
ATOM 627 N N . LYS A 1 86 ? 14.094 22.75 16.297 1 77.75 86 LYS A N 1
ATOM 628 C CA . LYS A 1 86 ? 15.258 23.562 15.961 1 77.75 86 LYS A CA 1
ATOM 629 C C . LYS A 1 86 ? 15.07 25 16.406 1 77.75 86 LYS A C 1
ATOM 631 O O . LYS A 1 86 ? 15.906 25.547 17.141 1 77.75 86 LYS A O 1
ATOM 636 N N . PRO A 1 87 ? 13.984 25.562 16.062 1 70 87 PRO A N 1
ATOM 637 C CA . PRO A 1 87 ? 13.805 26.953 16.484 1 70 87 PRO A CA 1
ATOM 638 C C . PRO A 1 87 ? 13.516 27.078 17.984 1 70 87 PRO A C 1
ATOM 640 O O . PRO A 1 87 ? 13.75 28.125 18.578 1 70 87 PRO A O 1
ATOM 643 N N . LEU A 1 88 ? 13 25.984 18.531 1 70.62 88 LEU A N 1
ATOM 644 C CA . LEU A 1 88 ? 12.602 26.031 19.938 1 70.62 88 LEU A CA 1
ATOM 645 C C . LEU A 1 88 ? 13.789 25.734 20.844 1 70.62 88 LEU A C 1
ATOM 647 O O . LEU A 1 88 ? 13.742 26.016 22.047 1 70.62 88 LEU A O 1
ATOM 651 N N . LEU A 1 89 ? 14.812 25.406 20.281 1 63.94 89 LEU A N 1
ATOM 652 C CA . LEU A 1 89 ? 16 25.031 21.062 1 63.94 89 LEU A CA 1
ATOM 653 C C . LEU A 1 89 ? 15.625 24.109 22.219 1 63.94 89 LEU A C 1
ATOM 655 O O . LEU A 1 89 ? 16.203 24.203 23.297 1 63.94 89 LEU A O 1
ATOM 659 N N . ARG A 1 90 ? 14.438 23.5 22.172 1 67.88 90 ARG A N 1
ATOM 660 C CA . ARG A 1 90 ? 13.992 22.547 23.188 1 67.88 90 ARG A CA 1
ATOM 661 C C . ARG A 1 90 ? 13.562 21.234 22.547 1 67.88 90 ARG A C 1
ATOM 663 O O . ARG A 1 90 ? 12.93 21.219 21.484 1 67.88 90 ARG A O 1
ATOM 670 N N . SER A 1 91 ? 14.016 20.25 23.297 1 67.75 91 SER A N 1
ATOM 671 C CA . SER A 1 91 ? 13.594 18.922 22.859 1 67.75 91 SER A CA 1
ATOM 672 C C . SER A 1 91 ? 12.109 18.703 23.125 1 67.75 91 SER A C 1
ATOM 674 O O . SER A 1 91 ? 11.586 19.125 24.172 1 67.75 91 SER A O 1
ATOM 676 N N . LEU A 1 92 ? 11.414 18.328 22.203 1 69.94 92 LEU A N 1
ATOM 677 C CA . LEU A 1 92 ? 10 18.016 22.375 1 69.94 92 LEU A CA 1
ATOM 678 C C . LEU A 1 92 ? 9.812 16.562 22.812 1 69.94 92 LEU A C 1
ATOM 680 O O . LEU A 1 92 ? 8.703 16.031 22.734 1 69.94 92 LEU A O 1
ATOM 684 N N . ASN A 1 93 ? 11 16.031 23.203 1 65.44 93 ASN A N 1
ATOM 685 C CA . ASN A 1 93 ? 10.891 14.688 23.75 1 65.44 93 ASN A CA 1
ATOM 686 C C . ASN A 1 93 ? 10.133 14.68 25.062 1 65.44 93 ASN A C 1
ATOM 688 O O . ASN A 1 93 ? 10.227 15.625 25.859 1 65.44 93 ASN A O 1
ATOM 692 N N . ARG A 1 94 ? 9.219 13.742 25.156 1 68.38 94 ARG A N 1
ATOM 693 C CA . ARG A 1 94 ? 8.438 13.508 26.359 1 68.38 94 ARG A CA 1
ATOM 694 C C . ARG A 1 94 ? 7.367 14.578 26.547 1 68.38 94 ARG A C 1
ATOM 696 O O . ARG A 1 94 ? 7.012 14.93 27.672 1 68.38 94 ARG A O 1
ATOM 703 N N . THR A 1 95 ? 6.984 15.109 25.438 1 78.69 95 THR A N 1
ATOM 704 C CA . THR A 1 95 ? 5.898 16.078 25.469 1 78.69 95 THR A CA 1
ATOM 705 C C . THR A 1 95 ? 4.586 15.43 25.031 1 78.69 95 THR A C 1
ATOM 707 O O . THR A 1 95 ? 4.578 14.297 24.547 1 78.69 95 THR A O 1
ATOM 710 N N . LYS A 1 96 ? 3.582 16.141 25.312 1 84.12 96 LYS A N 1
ATOM 711 C CA . LYS A 1 96 ? 2.248 15.727 24.891 1 84.12 96 LYS A CA 1
ATOM 712 C C . LYS A 1 96 ? 2.178 15.594 23.359 1 84.12 96 LYS A C 1
ATOM 714 O O . LYS A 1 96 ? 1.496 14.711 22.844 1 84.12 96 LYS A O 1
ATOM 719 N N . ILE A 1 97 ? 3.016 16.312 22.781 1 84.31 97 ILE A N 1
ATOM 720 C CA . ILE A 1 97 ? 3.021 16.312 21.312 1 84.31 97 ILE A CA 1
ATOM 721 C C . ILE A 1 97 ? 3.619 15.008 20.812 1 84.31 97 ILE A C 1
ATOM 723 O O . ILE A 1 97 ? 3.082 14.398 19.875 1 84.31 97 ILE A O 1
ATOM 727 N N . GLU A 1 98 ? 4.668 14.609 21.438 1 86.62 98 GLU A N 1
ATOM 728 C CA . GLU A 1 98 ? 5.293 13.359 21.031 1 86.62 98 GLU A CA 1
ATOM 729 C C . GLU A 1 98 ? 4.375 12.172 21.312 1 86.62 98 GLU A C 1
ATOM 731 O O . GLU A 1 98 ? 4.281 11.25 20.5 1 86.62 98 GLU A O 1
ATOM 736 N N . GLU A 1 99 ? 3.717 12.203 22.391 1 90 99 GLU A N 1
ATOM 737 C CA . GLU A 1 99 ? 2.809 11.117 22.75 1 90 99 GLU A CA 1
ATOM 738 C C . GLU A 1 99 ? 1.656 11.008 21.75 1 90 99 GLU A C 1
ATOM 740 O O . GLU A 1 99 ? 1.272 9.906 21.359 1 90 99 GLU A O 1
ATOM 745 N N . GLU A 1 100 ? 1.099 12.109 21.406 1 88.25 100 GLU A N 1
ATOM 746 C CA . GLU A 1 100 ? 0.013 12.125 20.438 1 88.25 100 GLU A CA 1
ATOM 747 C C . GLU A 1 100 ? 0.488 11.641 19.078 1 88.25 100 GLU A C 1
ATOM 749 O O . GLU A 1 100 ? -0.254 10.961 18.359 1 88.25 100 GLU A O 1
ATOM 754 N N . THR A 1 101 ? 1.701 12.008 18.828 1 88.19 101 THR A N 1
ATOM 755 C CA . THR A 1 101 ? 2.291 11.578 17.562 1 88.19 101 THR A CA 1
ATOM 756 C C . THR A 1 101 ? 2.459 10.062 17.531 1 88.19 101 THR A C 1
ATOM 758 O O . THR A 1 101 ? 2.096 9.414 16.547 1 88.19 101 THR A O 1
ATOM 761 N N . LYS A 1 102 ? 2.918 9.508 18.625 1 91.75 102 LYS A N 1
ATOM 762 C CA . LYS A 1 102 ? 3.111 8.07 18.719 1 91.75 102 LYS A CA 1
ATOM 763 C C . LYS A 1 102 ? 1.78 7.328 18.609 1 91.75 102 LYS A C 1
ATOM 765 O O . LYS A 1 102 ? 1.687 6.289 17.953 1 91.75 102 LYS A O 1
ATOM 770 N N . LYS A 1 103 ? 0.79 7.824 19.234 1 91.25 103 LYS A N 1
ATOM 771 C CA . LYS A 1 103 ? -0.54 7.219 19.188 1 91.25 103 LYS A CA 1
ATOM 772 C C . LYS A 1 103 ? -1.101 7.227 17.766 1 91.25 103 LYS A C 1
ATOM 774 O O . LYS A 1 103 ? -1.705 6.246 17.328 1 91.25 103 LYS A O 1
ATOM 779 N N . LYS A 1 104 ? -0.863 8.312 17.109 1 90.56 104 LYS A N 1
ATOM 780 C CA . LYS A 1 104 ? -1.32 8.43 15.727 1 90.56 104 LYS A CA 1
ATOM 781 C C . LYS A 1 104 ? -0.619 7.422 14.82 1 90.56 104 LYS A C 1
ATOM 783 O O . LYS A 1 104 ? -1.257 6.781 13.984 1 90.56 104 LYS A O 1
ATOM 788 N N . ILE A 1 105 ? 0.647 7.262 15.039 1 92.69 105 ILE A N 1
ATOM 789 C CA . ILE A 1 105 ? 1.438 6.336 14.234 1 92.69 105 ILE A CA 1
ATOM 790 C C . ILE A 1 105 ? 0.921 4.91 14.43 1 92.69 105 ILE A C 1
ATOM 792 O O . ILE A 1 105 ? 0.702 4.184 13.461 1 92.69 105 ILE A O 1
ATOM 796 N N . TRP A 1 106 ? 0.606 4.586 15.648 1 94.31 106 TRP A N 1
ATOM 797 C CA . TRP A 1 106 ? 0.116 3.248 15.969 1 94.31 106 TRP A CA 1
ATOM 798 C C . TRP A 1 106 ? -1.278 3.029 15.391 1 94.31 106 TRP A C 1
ATOM 800 O O . TRP A 1 106 ? -1.562 1.971 14.82 1 94.31 106 TRP A O 1
ATOM 810 N N . SER A 1 107 ? -2.078 4 15.531 1 93.75 107 SER A N 1
ATOM 811 C CA . SER A 1 107 ? -3.438 3.902 15.016 1 93.75 107 SER A CA 1
ATOM 812 C C . SER A 1 107 ? -3.441 3.754 13.492 1 93.75 107 SER A C 1
ATOM 814 O O . SER A 1 107 ? -4.121 2.879 12.953 1 93.75 107 SER A O 1
ATOM 816 N N . ASP A 1 108 ? -2.646 4.57 12.812 1 92.44 108 ASP A N 1
ATOM 817 C CA . ASP A 1 108 ? -2.525 4.512 11.359 1 92.44 108 ASP A CA 1
ATOM 818 C C . ASP A 1 108 ? -2.068 3.125 10.898 1 92.44 108 ASP A C 1
ATOM 820 O O . ASP A 1 108 ? -2.609 2.57 9.945 1 92.44 108 ASP A O 1
ATOM 824 N N . SER A 1 109 ? -1.135 2.629 11.648 1 96.19 109 SER A N 1
ATOM 825 C CA . SER A 1 109 ? -0.536 1.343 11.305 1 96.19 109 SER A CA 1
ATOM 826 C C . SER A 1 109 ? -1.54 0.206 11.461 1 96.19 109 SER A C 1
ATOM 828 O O . SER A 1 109 ? -1.629 -0.673 10.594 1 96.19 109 SER A O 1
ATOM 830 N N . ILE A 1 110 ? -2.348 0.211 12.484 1 96.75 110 ILE A N 1
ATOM 831 C CA . ILE A 1 110 ? -3.324 -0.835 12.766 1 96.75 110 ILE A CA 1
ATOM 832 C C . ILE A 1 110 ? -4.449 -0.779 11.734 1 96.75 110 ILE A C 1
ATOM 834 O O . ILE A 1 110 ? -4.871 -1.812 11.211 1 96.75 110 ILE A O 1
ATOM 838 N N . PHE A 1 111 ? -4.871 0.404 11.414 1 96.5 111 PHE A N 1
ATOM 839 C CA . PHE A 1 111 ? -5.945 0.559 10.445 1 96.5 111 PHE A CA 1
ATOM 840 C C . PHE A 1 111 ? -5.48 0.153 9.047 1 96.5 111 PHE A C 1
ATOM 842 O O . PHE A 1 111 ? -6.219 -0.503 8.305 1 96.5 111 PHE A O 1
ATOM 849 N N . HIS A 1 112 ? -4.262 0.541 8.711 1 97.38 112 HIS A N 1
ATOM 850 C CA . HIS A 1 112 ? -3.727 0.214 7.398 1 97.38 112 HIS A CA 1
ATOM 851 C C . HIS A 1 112 ? -3.545 -1.291 7.234 1 97.38 112 HIS A C 1
ATOM 853 O O . HIS A 1 112 ? -4.074 -1.886 6.293 1 97.38 112 HIS A O 1
ATOM 859 N N . GLY A 1 113 ? -2.828 -1.887 8.211 1 98.31 113 GLY A N 1
ATOM 860 C CA . GLY A 1 113 ? -2.596 -3.322 8.156 1 98.31 113 GLY A CA 1
ATOM 861 C C . GLY A 1 113 ? -3.867 -4.137 8.297 1 98.31 113 GLY A C 1
ATOM 862 O O . GLY A 1 113 ? -4.059 -5.125 7.59 1 98.31 113 GLY A O 1
ATOM 863 N N . GLY A 1 114 ? -4.73 -3.75 9.203 1 98.31 114 GLY A N 1
ATOM 864 C CA . GLY A 1 114 ? -5.984 -4.457 9.406 1 98.31 114 GLY A CA 1
ATOM 865 C C . GLY A 1 114 ? -6.898 -4.414 8.203 1 98.31 114 GLY A C 1
ATOM 866 O O . GLY A 1 114 ? -7.488 -5.43 7.824 1 98.31 114 GLY A O 1
ATOM 867 N N . ALA A 1 115 ? -7.035 -3.236 7.641 1 98.38 115 ALA A N 1
ATOM 868 C CA . ALA A 1 115 ? -7.875 -3.086 6.453 1 98.38 115 ALA A CA 1
ATOM 869 C C . ALA A 1 115 ? -7.332 -3.91 5.289 1 98.38 115 ALA A C 1
ATOM 871 O O . ALA A 1 115 ? -8.102 -4.535 4.555 1 98.38 115 ALA A O 1
ATOM 872 N N . SER A 1 116 ? -6.027 -3.861 5.191 1 98.38 116 SER A N 1
ATOM 873 C CA . SER A 1 116 ? -5.387 -4.629 4.129 1 98.38 116 SER A CA 1
ATOM 874 C C . SER A 1 116 ? -5.609 -6.125 4.32 1 98.38 116 SER A C 1
ATOM 876 O O . SER A 1 116 ? -5.879 -6.848 3.355 1 98.38 116 SER A O 1
ATOM 878 N N . PHE A 1 117 ? -5.469 -6.578 5.496 1 98.12 117 PHE A N 1
ATOM 879 C CA . PHE A 1 117 ? -5.672 -7.988 5.801 1 98.12 117 PHE A CA 1
ATOM 880 C C . PHE A 1 117 ? -7.105 -8.406 5.488 1 98.12 117 PHE A C 1
ATOM 882 O O . PHE A 1 117 ? -7.328 -9.391 4.781 1 98.12 117 PHE A O 1
ATOM 889 N N . CYS A 1 118 ? -8.055 -7.707 5.992 1 98.5 118 CYS A N 1
ATOM 890 C CA . CYS A 1 118 ? -9.461 -8.016 5.754 1 98.5 118 CYS A CA 1
ATOM 891 C C . CYS A 1 118 ? -9.789 -7.957 4.266 1 98.5 118 CYS A C 1
ATOM 893 O O . CYS A 1 118 ? -10.477 -8.836 3.742 1 98.5 118 CYS A O 1
ATOM 895 N N . GLY A 1 119 ? -9.289 -6.941 3.605 1 98.75 119 GLY A N 1
ATOM 896 C CA . GLY A 1 119 ? -9.516 -6.801 2.176 1 98.75 119 GLY A CA 1
ATOM 897 C C . GLY A 1 119 ? -8.977 -7.969 1.37 1 98.75 119 GLY A C 1
ATOM 898 O O . GLY A 1 119 ? -9.602 -8.406 0.406 1 98.75 119 GLY A O 1
ATOM 899 N N . SER A 1 120 ? -7.844 -8.461 1.798 1 98.75 120 SER A N 1
ATOM 900 C CA . SER A 1 120 ? -7.184 -9.523 1.047 1 98.75 120 SER A CA 1
ATOM 901 C C . SER A 1 120 ? -8 -10.812 1.063 1 98.75 120 SER A C 1
ATOM 903 O O . SER A 1 120 ? -7.887 -11.641 0.159 1 98.75 120 SER A O 1
ATOM 905 N N . LEU A 1 121 ? -8.828 -10.984 2.006 1 98.56 121 LEU A N 1
ATOM 906 C CA . LEU A 1 121 ? -9.641 -12.188 2.117 1 98.56 121 LEU A CA 1
ATOM 907 C C . LEU A 1 121 ? -10.719 -12.219 1.039 1 98.56 121 LEU A C 1
ATOM 909 O O . LEU A 1 121 ? -11.18 -13.297 0.643 1 98.56 121 LEU A O 1
ATOM 913 N N . VAL A 1 122 ? -11.07 -11.125 0.519 1 98.88 122 VAL A N 1
ATOM 914 C CA . VAL A 1 122 ? -12.195 -10.992 -0.396 1 98.88 122 VAL A CA 1
ATOM 915 C C . VAL A 1 122 ? -11.914 -11.766 -1.681 1 98.88 122 VAL A C 1
ATOM 917 O O . VAL A 1 122 ? -12.695 -12.633 -2.074 1 98.88 122 VAL A O 1
ATOM 920 N N . PRO A 1 123 ? -10.805 -11.562 -2.32 1 98.81 123 PRO A N 1
ATOM 921 C CA . PRO A 1 123 ? -10.57 -12.32 -3.553 1 98.81 123 PRO A CA 1
ATOM 922 C C . PRO A 1 123 ? -10.109 -13.75 -3.287 1 98.81 123 PRO A C 1
ATOM 924 O O . PRO A 1 123 ? -10.102 -14.578 -4.199 1 98.81 123 PRO A O 1
ATOM 927 N N . ILE A 1 124 ? -9.742 -14.062 -2.043 1 98.69 124 ILE A N 1
ATOM 928 C CA . ILE A 1 124 ? -9.219 -15.391 -1.736 1 98.69 124 ILE A CA 1
ATOM 929 C C . ILE A 1 124 ? -10.383 -16.344 -1.427 1 98.69 124 ILE A C 1
ATOM 931 O O . ILE A 1 124 ? -10.352 -17.516 -1.816 1 98.69 124 ILE A O 1
ATOM 935 N N . LEU A 1 125 ? -11.422 -15.883 -0.857 1 98.56 125 LEU A N 1
ATOM 936 C CA . LEU A 1 125 ? -12.508 -16.672 -0.299 1 98.56 125 LEU A CA 1
ATOM 937 C C . LEU A 1 125 ? -13.156 -17.547 -1.373 1 98.56 125 LEU A C 1
ATOM 939 O O . LEU A 1 125 ? -13.398 -18.734 -1.151 1 98.56 125 LEU A O 1
ATOM 943 N N . PRO A 1 126 ? -13.391 -17.031 -2.562 1 98.56 126 PRO A N 1
ATOM 944 C CA . PRO A 1 126 ? -14.031 -17.875 -3.576 1 98.56 126 PRO A CA 1
ATOM 945 C C . PRO A 1 126 ? -13.188 -19.094 -3.953 1 98.56 126 PRO A C 1
ATOM 947 O O . PRO A 1 126 ? -13.734 -20.141 -4.301 1 98.56 126 PRO A O 1
ATOM 950 N N . PHE A 1 127 ? -11.891 -19 -3.859 1 97.5 127 PHE A N 1
ATOM 951 C CA . PHE A 1 127 ? -11.023 -20.109 -4.215 1 97.5 127 PHE A CA 1
ATOM 952 C C . PHE A 1 127 ? -11.016 -21.156 -3.109 1 97.5 127 PHE A C 1
ATOM 954 O O . PHE A 1 127 ? -10.664 -22.312 -3.346 1 97.5 127 PHE A O 1
ATOM 961 N N . LEU A 1 128 ? -11.344 -20.703 -1.904 1 96.81 128 LEU A N 1
ATOM 962 C CA . LEU A 1 128 ? -11.398 -21.625 -0.775 1 96.81 128 LEU A CA 1
ATOM 963 C C . LEU A 1 128 ? -12.75 -22.344 -0.719 1 96.81 128 LEU A C 1
ATOM 965 O O . LEU A 1 128 ? -12.852 -23.453 -0.199 1 96.81 128 LEU A O 1
ATOM 969 N N . LEU A 1 129 ? -13.758 -21.75 -1.312 1 97.5 129 LEU A N 1
ATOM 970 C CA . LEU A 1 129 ? -15.117 -22.203 -1.031 1 97.5 129 LEU A CA 1
ATOM 971 C C . LEU A 1 129 ? -15.75 -22.812 -2.279 1 97.5 129 LEU A C 1
ATOM 973 O O . LEU A 1 129 ? -16.719 -23.562 -2.182 1 97.5 129 LEU A O 1
ATOM 977 N N . LEU A 1 130 ? -15.234 -22.453 -3.457 1 97.12 130 LEU A N 1
ATOM 978 C CA . LEU A 1 130 ? -15.914 -22.859 -4.688 1 97.12 130 LEU A CA 1
ATOM 979 C C . LEU A 1 130 ? -15.031 -23.781 -5.52 1 97.12 130 LEU A C 1
ATOM 981 O O . LEU A 1 130 ? -13.812 -23.594 -5.578 1 97.12 130 LEU A O 1
ATOM 985 N N . ASP A 1 131 ? -15.68 -24.719 -6.184 1 94.88 131 ASP A N 1
ATOM 986 C CA . ASP A 1 131 ? -14.977 -25.625 -7.078 1 94.88 131 ASP A CA 1
ATOM 987 C C . ASP A 1 131 ? -14.914 -25.062 -8.492 1 94.88 131 ASP A C 1
ATOM 989 O O . ASP A 1 131 ? -14.016 -25.406 -9.266 1 94.88 131 ASP A O 1
ATOM 993 N N . GLU A 1 132 ? -15.961 -24.281 -8.789 1 95.5 132 GLU A N 1
ATOM 994 C CA . GLU A 1 132 ? -16.047 -23.703 -10.125 1 95.5 132 GLU A CA 1
ATOM 995 C C . GLU A 1 132 ? -16.312 -22.203 -10.062 1 95.5 132 GLU A C 1
ATOM 997 O O . GLU A 1 132 ? -16.859 -21.703 -9.078 1 95.5 132 GLU A O 1
ATOM 1002 N N . TYR A 1 133 ? -15.82 -21.422 -11.031 1 96.94 133 TYR A N 1
ATOM 1003 C CA . TYR A 1 133 ? -16.078 -20 -11.227 1 96.94 133 TYR A CA 1
ATOM 1004 C C . TYR A 1 133 ? -15.453 -19.172 -10.117 1 96.94 133 TYR A C 1
ATOM 1006 O O . TYR A 1 133 ? -16 -18.141 -9.719 1 96.94 133 TYR A O 1
ATOM 1014 N N . SER A 1 134 ? -14.414 -19.719 -9.492 1 98 134 SER A N 1
ATOM 1015 C CA . SER A 1 134 ? -13.766 -19.031 -8.383 1 98 134 SER A CA 1
ATOM 1016 C C . SER A 1 134 ? -13.242 -17.672 -8.812 1 98 134 SER A C 1
ATOM 1018 O O . SER A 1 134 ? -13.406 -16.672 -8.094 1 98 134 SER A O 1
ATOM 1020 N N . LEU A 1 135 ? -12.719 -17.625 -9.992 1 98.06 135 LEU A N 1
ATOM 1021 C CA . LEU A 1 135 ? -12.125 -16.375 -10.461 1 98.06 135 LEU A CA 1
ATOM 1022 C C . LEU A 1 135 ? -13.211 -15.336 -10.742 1 98.06 135 LEU A C 1
ATOM 1024 O O . LEU A 1 135 ? -13.094 -14.188 -10.312 1 98.06 135 LEU A O 1
ATOM 1028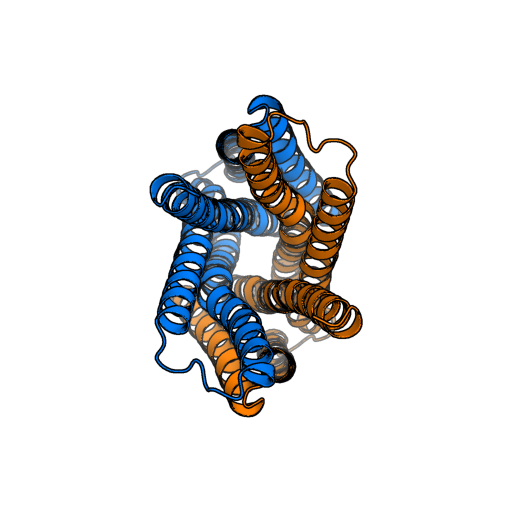 N N . GLU A 1 136 ? -14.25 -15.711 -11.461 1 98.25 136 GLU A N 1
ATOM 1029 C CA . GLU A 1 136 ? -15.344 -14.805 -11.781 1 98.25 136 GLU A CA 1
ATOM 1030 C C . GLU A 1 136 ? -15.992 -14.258 -10.516 1 98.25 136 GLU A C 1
ATOM 1032 O O . GLU A 1 136 ? -16.25 -13.055 -10.414 1 98.25 136 GLU A O 1
ATOM 1037 N N . VAL A 1 137 ? -16.172 -15.109 -9.578 1 98.69 137 VAL A N 1
ATOM 1038 C CA . VAL A 1 137 ? -16.812 -14.688 -8.328 1 98.69 137 VAL A CA 1
ATOM 1039 C C . VAL A 1 137 ? -15.867 -13.766 -7.559 1 98.69 137 VAL A C 1
ATOM 1041 O O . VAL A 1 137 ? -16.312 -12.789 -6.945 1 98.69 137 VAL A O 1
ATOM 1044 N N . ALA A 1 138 ? -14.562 -14.094 -7.535 1 98.81 138 ALA A N 1
ATOM 1045 C CA . ALA A 1 138 ? -13.586 -13.234 -6.883 1 98.81 138 ALA A CA 1
ATOM 1046 C C . ALA A 1 138 ? -13.633 -11.82 -7.453 1 98.81 138 ALA A C 1
ATOM 1048 O O . ALA A 1 138 ? -13.602 -10.844 -6.703 1 98.81 138 ALA A O 1
ATOM 1049 N N . VAL A 1 139 ? -13.75 -11.719 -8.766 1 98.81 139 VAL A N 1
ATOM 1050 C CA . VAL A 1 139 ? -13.781 -10.422 -9.43 1 98.81 139 VAL A CA 1
ATOM 1051 C C . VAL A 1 139 ? -15.055 -9.672 -9.047 1 98.81 139 VAL A C 1
ATOM 1053 O O . VAL A 1 139 ? -15 -8.516 -8.633 1 98.81 139 VAL A O 1
ATOM 1056 N N . VAL A 1 140 ? -16.156 -10.305 -9.133 1 98.81 140 VAL A N 1
ATOM 1057 C CA . VAL A 1 140 ? -17.438 -9.68 -8.867 1 98.81 140 VAL A CA 1
ATOM 1058 C C . VAL A 1 140 ? -17.516 -9.258 -7.398 1 98.81 140 VAL A C 1
ATOM 1060 O O . VAL A 1 140 ? -17.969 -8.156 -7.082 1 98.81 140 VAL A O 1
ATOM 1063 N N . LEU A 1 141 ? -17.094 -10.125 -6.539 1 98.81 141 LEU A N 1
ATOM 1064 C CA . LEU A 1 141 ? -17.109 -9.82 -5.113 1 98.81 141 LEU A CA 1
ATOM 1065 C C . LEU A 1 141 ? -16.219 -8.633 -4.801 1 98.81 141 LEU A C 1
ATOM 1067 O O . LEU A 1 141 ? -16.578 -7.758 -4.016 1 98.81 141 LEU A O 1
ATOM 1071 N N . SER A 1 142 ? -15.016 -8.617 -5.367 1 98.88 142 SER A N 1
ATOM 1072 C CA . SER A 1 142 ? -14.078 -7.523 -5.148 1 98.88 142 SER A CA 1
ATOM 1073 C C . SER A 1 142 ? -14.664 -6.191 -5.609 1 98.88 142 SER A C 1
ATOM 1075 O O . SER A 1 142 ? -14.594 -5.195 -4.891 1 98.88 142 SER A O 1
ATOM 1077 N N . ILE A 1 143 ? -15.281 -6.199 -6.781 1 98.75 143 ILE A N 1
ATOM 1078 C CA . ILE A 1 143 ? -15.875 -4.984 -7.332 1 98.75 143 ILE A CA 1
ATOM 1079 C C . ILE A 1 143 ? -17.031 -4.531 -6.441 1 98.75 143 ILE A C 1
ATOM 1081 O O . ILE A 1 143 ? -17.203 -3.334 -6.203 1 98.75 143 ILE A O 1
ATOM 1085 N N . SER A 1 144 ? -17.797 -5.426 -5.953 1 98.75 144 SER A N 1
ATOM 1086 C CA . SER A 1 144 ? -18.922 -5.105 -5.078 1 98.75 144 SER A CA 1
ATOM 1087 C C . SER A 1 144 ? -18.453 -4.469 -3.777 1 98.75 144 SER A C 1
ATOM 1089 O O . SER A 1 144 ? -19.016 -3.473 -3.324 1 98.75 144 SER A O 1
ATOM 1091 N N . VAL A 1 145 ? -17.422 -5.023 -3.156 1 98.81 145 VAL A N 1
ATOM 1092 C CA . VAL A 1 145 ? -16.906 -4.484 -1.903 1 98.81 145 VAL A CA 1
ATOM 1093 C C . VAL A 1 145 ? -16.281 -3.107 -2.146 1 98.81 145 VAL A C 1
ATOM 1095 O O . VAL A 1 145 ? -16.422 -2.205 -1.317 1 98.81 145 VAL A O 1
ATOM 1098 N N . LEU A 1 146 ? -15.68 -2.959 -3.289 1 98.75 146 LEU A N 1
ATOM 1099 C CA . LEU A 1 146 ? -15.117 -1.66 -3.648 1 98.75 146 LEU A CA 1
ATOM 1100 C C . LEU A 1 146 ? -16.219 -0.611 -3.768 1 98.75 146 LEU A C 1
ATOM 1102 O O . LEU A 1 146 ? -16.016 0.554 -3.424 1 98.75 146 LEU A O 1
ATOM 1106 N N . SER A 1 147 ? -17.328 -1.019 -4.344 1 98.75 147 SER A N 1
ATOM 1107 C CA . SER A 1 147 ? -18.453 -0.098 -4.445 1 98.75 147 SER A CA 1
ATOM 1108 C C . SER A 1 147 ? -18.875 0.422 -3.072 1 98.75 147 SER A C 1
ATOM 1110 O O . SER A 1 147 ? -19.141 1.615 -2.908 1 98.75 147 SER A O 1
ATOM 1112 N N . VAL A 1 148 ? -18.891 -0.427 -2.104 1 98.69 148 VAL A N 1
ATOM 1113 C CA . VAL A 1 148 ? -19.234 -0.052 -0.735 1 98.69 148 VAL A CA 1
ATOM 1114 C C . VAL A 1 148 ? -18.141 0.854 -0.161 1 98.69 148 VAL A C 1
ATOM 1116 O O . VAL A 1 148 ? -18.438 1.834 0.527 1 98.69 148 VAL A O 1
ATOM 1119 N N . LEU A 1 149 ? -16.922 0.555 -0.411 1 98.62 149 LEU A N 1
ATOM 1120 C CA . LEU A 1 149 ? -15.812 1.393 0.028 1 98.62 149 LEU A CA 1
ATOM 1121 C C . LEU A 1 149 ? -15.93 2.797 -0.552 1 98.62 149 LEU A C 1
ATOM 1123 O O . LEU A 1 149 ? -15.57 3.777 0.108 1 98.62 149 LEU A O 1
ATOM 1127 N N . GLY A 1 150 ? -16.328 2.803 -1.819 1 98.56 150 GLY A N 1
ATOM 1128 C CA . GLY A 1 150 ? -16.547 4.094 -2.451 1 98.56 150 GLY A CA 1
ATOM 1129 C C . GLY A 1 150 ? -17.578 4.941 -1.729 1 98.56 150 GLY A C 1
ATOM 1130 O O . GLY A 1 150 ? -17.406 6.156 -1.604 1 98.56 150 GLY A O 1
ATOM 1131 N N . VAL A 1 151 ? -18.641 4.328 -1.276 1 98.44 151 VAL A N 1
ATOM 1132 C CA . VAL A 1 151 ? -19.656 5.031 -0.493 1 98.44 151 VAL A CA 1
ATOM 1133 C C . VAL A 1 151 ? -19.016 5.613 0.769 1 98.44 151 VAL A C 1
ATOM 1135 O O . VAL A 1 151 ? -19.234 6.777 1.102 1 98.44 151 VAL A O 1
ATOM 1138 N N . TYR A 1 152 ? -18.25 4.801 1.442 1 98 152 TYR A N 1
ATOM 1139 C CA . TYR A 1 152 ? -17.531 5.258 2.623 1 98 152 TYR A CA 1
ATOM 1140 C C . TYR A 1 152 ? -16.625 6.438 2.287 1 98 152 TYR A C 1
ATOM 1142 O O . TYR A 1 152 ? -16.578 7.426 3.025 1 98 152 TYR A O 1
ATOM 1150 N N . SER A 1 153 ? -15.914 6.355 1.206 1 97.56 153 SER A N 1
ATOM 1151 C CA . SER A 1 153 ? -15.016 7.41 0.74 1 97.56 153 SER A CA 1
ATOM 1152 C C . SER A 1 153 ? -15.781 8.703 0.488 1 97.56 153 SER A C 1
ATOM 1154 O O . SER A 1 153 ? -15.312 9.789 0.85 1 97.56 153 SER A O 1
ATOM 1156 N N . GLY A 1 154 ? -16.938 8.602 -0.135 1 97.38 154 GLY A N 1
ATOM 1157 C CA . GLY A 1 154 ? -17.75 9.781 -0.381 1 97.38 154 GLY A CA 1
ATOM 1158 C C . GLY A 1 154 ? -18.219 10.461 0.892 1 97.38 154 GLY A C 1
ATOM 1159 O O . GLY A 1 154 ? -18.234 11.688 0.974 1 97.38 154 GLY A O 1
ATOM 1160 N N . LYS A 1 155 ? -18.609 9.703 1.86 1 96.31 155 LYS A N 1
ATOM 1161 C CA . LYS A 1 155 ? -19.016 10.25 3.15 1 96.31 155 LYS A CA 1
ATOM 1162 C C . LYS A 1 155 ? -17.875 10.992 3.824 1 96.31 155 LYS A C 1
ATOM 1164 O O . LYS A 1 155 ? -18.062 12.086 4.371 1 96.31 155 LYS A O 1
ATOM 1169 N N . LEU A 1 156 ? -16.75 10.406 3.771 1 94.62 156 LEU A N 1
ATOM 1170 C CA . LEU A 1 156 ? -15.57 11.016 4.367 1 94.62 156 LEU A CA 1
ATOM 1171 C C . LEU A 1 156 ? -15.234 12.336 3.684 1 94.62 156 LEU A C 1
ATOM 1173 O O . LEU A 1 156 ? -14.82 13.289 4.344 1 94.62 156 LEU A O 1
ATOM 1177 N N . ALA A 1 157 ? -15.422 12.375 2.408 1 94.38 157 ALA A N 1
ATOM 1178 C CA . ALA A 1 157 ? -15.078 13.539 1.602 1 94.38 157 ALA A CA 1
ATOM 1179 C C . ALA A 1 157 ? -16.172 14.602 1.673 1 94.38 157 ALA A C 1
ATOM 1181 O O . ALA A 1 157 ? -15.984 15.734 1.224 1 94.38 157 ALA A O 1
ATOM 1182 N N . LYS A 1 158 ? -17.328 14.188 2.279 1 93.94 158 LYS A N 1
ATOM 1183 C CA . LYS A 1 158 ? -18.5 15.039 2.26 1 93.94 158 LYS A CA 1
ATOM 1184 C C . LYS A 1 158 ? -18.891 15.43 0.833 1 93.94 158 LYS A C 1
ATOM 1186 O O . LYS A 1 158 ? -19.188 16.594 0.555 1 93.94 158 LYS A O 1
ATOM 1191 N N . GLN A 1 159 ? -18.781 14.445 -0.032 1 95.56 159 GLN A N 1
ATOM 1192 C CA . GLN A 1 159 ? -19.125 14.57 -1.442 1 95.56 159 GLN A CA 1
ATOM 1193 C C . GLN A 1 159 ? -20.094 13.461 -1.869 1 95.56 159 GLN A C 1
ATOM 1195 O O . GLN A 1 159 ? -20.516 12.656 -1.043 1 95.56 159 GLN A O 1
ATOM 1200 N N . SER A 1 160 ? -20.469 13.5 -3.121 1 97.38 160 SER A N 1
ATOM 1201 C CA . SER A 1 160 ? -21.422 12.523 -3.65 1 97.38 160 SER A CA 1
ATOM 1202 C C . SER A 1 160 ? -20.906 11.102 -3.477 1 97.38 160 SER A C 1
ATOM 1204 O O . SER A 1 160 ? -19.844 10.742 -4.008 1 97.38 160 SER A O 1
ATOM 1206 N N . MET A 1 161 ? -21.672 10.344 -2.777 1 97.88 161 MET A N 1
ATOM 1207 C CA . MET A 1 161 ? -21.344 8.945 -2.516 1 97.88 161 MET A CA 1
ATOM 1208 C C . MET A 1 161 ? -21.328 8.141 -3.809 1 97.88 161 MET A C 1
ATOM 1210 O O . MET A 1 161 ? -20.484 7.254 -3.979 1 97.88 161 MET A O 1
ATOM 1214 N N . ILE A 1 162 ? -22.188 8.492 -4.719 1 98.31 162 ILE A N 1
ATOM 1215 C CA . ILE A 1 162 ? -22.281 7.762 -5.98 1 98.31 162 ILE A CA 1
ATOM 1216 C C . ILE A 1 162 ? -21.031 8.016 -6.824 1 98.31 162 ILE A C 1
ATOM 1218 O O . ILE A 1 162 ? -20.484 7.094 -7.426 1 98.31 162 ILE A O 1
ATOM 1222 N N . LYS A 1 163 ? -20.562 9.211 -6.855 1 98.06 163 LYS A N 1
ATOM 1223 C CA . LYS A 1 163 ? -19.359 9.555 -7.633 1 98.06 163 LYS A CA 1
ATOM 1224 C C . LYS A 1 163 ? -18.141 8.82 -7.102 1 98.06 163 LYS A C 1
ATOM 1226 O O . LYS A 1 163 ? -17.344 8.281 -7.879 1 98.06 163 LYS A O 1
ATOM 1231 N N . HIS A 1 164 ? -18.047 8.797 -5.801 1 98.38 164 HIS A N 1
ATOM 1232 C CA . HIS A 1 164 ? -16.906 8.102 -5.199 1 98.38 164 HIS A CA 1
ATOM 1233 C C . HIS A 1 164 ? -17 6.598 -5.43 1 98.38 164 HIS A C 1
ATOM 1235 O O . HIS A 1 164 ? -15.992 5.941 -5.68 1 98.38 164 HIS A O 1
ATOM 1241 N N . SER A 1 165 ? -18.188 6.074 -5.367 1 98.62 165 SER A N 1
ATOM 1242 C CA . SER A 1 165 ? -18.391 4.656 -5.637 1 98.62 165 SER A CA 1
ATOM 1243 C C . SER A 1 165 ? -18.016 4.301 -7.07 1 98.62 165 SER A C 1
ATOM 1245 O O . SER A 1 165 ? -17.328 3.305 -7.305 1 98.62 165 SER A O 1
ATOM 1247 N N . VAL A 1 166 ? -18.391 5.109 -8.016 1 98.62 166 VAL A N 1
ATOM 1248 C CA . VAL A 1 166 ? -18.094 4.871 -9.422 1 98.62 166 VAL A CA 1
ATOM 1249 C C . VAL A 1 166 ? -16.594 4.93 -9.664 1 98.62 166 VAL A C 1
ATOM 1251 O O . VAL A 1 166 ? -16.047 4.125 -10.422 1 98.62 166 VAL A O 1
ATOM 1254 N N . ARG A 1 167 ? -15.922 5.816 -9.008 1 98.5 167 ARG A N 1
ATOM 1255 C CA . ARG A 1 167 ? -14.477 5.953 -9.172 1 98.5 167 ARG A CA 1
ATOM 1256 C C . ARG A 1 167 ? -13.75 4.746 -8.586 1 98.5 167 ARG A C 1
ATOM 1258 O O . ARG A 1 167 ? -12.781 4.262 -9.172 1 98.5 167 ARG A O 1
ATOM 1265 N N . MET A 1 168 ? -14.234 4.27 -7.457 1 98.62 168 MET A N 1
ATOM 1266 C CA . MET A 1 168 ? -13.633 3.098 -6.832 1 98.62 168 MET A CA 1
ATOM 1267 C C . MET A 1 168 ? -13.812 1.862 -7.707 1 98.62 168 MET A C 1
ATOM 1269 O O . MET A 1 168 ? -12.875 1.087 -7.898 1 98.62 168 MET A O 1
ATOM 1273 N N . VAL A 1 169 ? -14.992 1.718 -8.188 1 98.75 169 VAL A N 1
ATOM 1274 C CA . VAL A 1 169 ? -15.281 0.614 -9.102 1 98.75 169 VAL A CA 1
ATOM 1275 C C . VAL A 1 169 ? -14.438 0.756 -10.367 1 98.75 169 VAL A C 1
ATOM 1277 O O . VAL A 1 169 ? -13.945 -0.236 -10.914 1 98.75 169 VAL A O 1
ATOM 1280 N N . GLY A 1 170 ? -14.32 1.94 -10.844 1 98.75 170 GLY A N 1
ATOM 1281 C CA . GLY A 1 170 ? -13.469 2.205 -11.992 1 98.75 170 GLY A CA 1
ATOM 1282 C C . GLY A 1 170 ? -12.039 1.731 -11.805 1 98.75 170 GLY A C 1
ATOM 1283 O O . GLY A 1 170 ? -11.438 1.18 -12.727 1 98.75 170 GLY A O 1
ATOM 1284 N N . LEU A 1 171 ? -11.508 1.977 -10.617 1 98.62 171 LEU A N 1
ATOM 1285 C CA . LEU A 1 171 ? -10.172 1.479 -10.305 1 98.62 171 LEU A CA 1
ATOM 1286 C C . LEU A 1 171 ? -10.133 -0.044 -10.383 1 98.62 171 LEU A C 1
ATOM 1288 O O . LEU A 1 171 ? -9.172 -0.618 -10.898 1 98.62 171 LEU A O 1
ATOM 1292 N N . GLY A 1 172 ? -11.117 -0.696 -9.844 1 98.75 172 GLY A N 1
ATOM 1293 C CA . GLY A 1 172 ? -11.195 -2.145 -9.938 1 98.75 172 GLY A CA 1
ATOM 1294 C C . GLY A 1 172 ? -11.203 -2.648 -11.375 1 98.75 172 GLY A C 1
ATOM 1295 O O . GLY A 1 172 ? -10.453 -3.562 -11.719 1 98.75 172 GLY A O 1
ATOM 1296 N N . ILE A 1 173 ? -12.031 -2.029 -12.18 1 98.62 173 ILE A N 1
ATOM 1297 C CA . ILE A 1 173 ? -12.141 -2.414 -13.578 1 98.62 173 ILE A CA 1
ATOM 1298 C C . ILE A 1 173 ? -10.797 -2.188 -14.281 1 98.62 173 ILE A C 1
ATOM 1300 O O . ILE A 1 173 ? -10.367 -3.012 -15.094 1 98.62 173 ILE A O 1
ATOM 1304 N N . MET A 1 174 ? -10.18 -1.146 -13.961 1 98.56 174 MET A N 1
ATOM 1305 C CA . MET A 1 174 ? -8.875 -0.83 -14.531 1 98.56 174 MET A CA 1
ATOM 1306 C C . MET A 1 174 ? -7.863 -1.927 -14.219 1 98.56 174 MET A C 1
ATOM 1308 O O . MET A 1 174 ? -7.125 -2.367 -15.102 1 98.56 174 MET A O 1
ATOM 1312 N N . ILE A 1 175 ? -7.828 -2.359 -13.039 1 98.25 175 ILE A N 1
ATOM 1313 C CA . ILE A 1 175 ? -6.84 -3.346 -12.609 1 98.25 175 ILE A CA 1
ATOM 1314 C C . ILE A 1 175 ? -7.172 -4.703 -13.227 1 98.25 175 ILE A C 1
ATOM 1316 O O . ILE A 1 175 ? -6.285 -5.398 -13.727 1 98.25 175 ILE A O 1
ATOM 1320 N N . VAL A 1 176 ? -8.461 -5.043 -13.234 1 98.44 176 VAL A N 1
ATOM 1321 C CA . VAL A 1 176 ? -8.875 -6.305 -13.844 1 98.44 176 VAL A CA 1
ATOM 1322 C C . VAL A 1 176 ? -8.469 -6.316 -15.32 1 98.44 176 VAL A C 1
ATOM 1324 O O . VAL A 1 176 ? -7.91 -7.301 -15.805 1 98.44 176 VAL A O 1
ATOM 1327 N N . THR A 1 177 ? -8.727 -5.238 -15.977 1 98.25 177 THR A N 1
ATOM 1328 C CA . THR A 1 177 ? -8.406 -5.141 -17.391 1 98.25 177 THR A CA 1
ATOM 1329 C C . THR A 1 177 ? -6.895 -5.191 -17.609 1 98.25 177 THR A C 1
ATOM 1331 O O . THR A 1 177 ? -6.406 -5.938 -18.453 1 98.25 177 THR A O 1
ATOM 1334 N N . ALA A 1 178 ? -6.121 -4.484 -16.875 1 98.12 178 ALA A N 1
ATOM 1335 C CA . ALA A 1 178 ? -4.672 -4.402 -17.031 1 98.12 178 ALA A CA 1
ATOM 1336 C C . ALA A 1 178 ? -4.012 -5.758 -16.797 1 98.12 178 ALA A C 1
ATOM 1338 O O . ALA A 1 178 ? -3.16 -6.188 -17.578 1 98.12 178 ALA A O 1
ATOM 1339 N N . VAL A 1 179 ? -4.434 -6.422 -15.75 1 97.81 179 VAL A N 1
ATOM 1340 C CA . VAL A 1 179 ? -3.775 -7.672 -15.383 1 97.81 179 VAL A CA 1
ATOM 1341 C C . VAL A 1 179 ? -4.207 -8.781 -16.344 1 97.81 179 VAL A C 1
ATOM 1343 O O . VAL A 1 179 ? -3.4 -9.641 -16.703 1 97.81 179 VAL A O 1
ATOM 1346 N N . THR A 1 180 ? -5.5 -8.742 -16.766 1 96.75 180 THR A N 1
ATOM 1347 C CA . THR A 1 180 ? -5.973 -9.742 -17.719 1 96.75 180 THR A CA 1
ATOM 1348 C C . THR A 1 180 ? -5.246 -9.602 -19.047 1 96.75 180 THR A C 1
ATOM 1350 O O . THR A 1 180 ? -4.867 -10.602 -19.672 1 96.75 180 THR A O 1
ATOM 1353 N N . VAL A 1 181 ? -5.043 -8.398 -19.453 1 94.69 181 VAL A N 1
ATOM 1354 C CA . VAL A 1 181 ? -4.352 -8.148 -20.703 1 94.69 181 VAL A CA 1
ATOM 1355 C C . VAL A 1 181 ? -2.891 -8.586 -20.594 1 94.69 181 VAL A C 1
ATOM 1357 O O . VAL A 1 181 ? -2.312 -9.117 -21.547 1 94.69 181 VAL A O 1
ATOM 1360 N N . LEU A 1 182 ? -2.252 -8.438 -19.453 1 89.62 182 LEU A N 1
ATOM 1361 C CA . LEU A 1 182 ? -0.881 -8.867 -19.203 1 89.62 182 LEU A CA 1
ATOM 1362 C C . LEU A 1 182 ? -0.755 -10.383 -19.328 1 89.62 182 LEU A C 1
ATOM 1364 O O . LEU A 1 182 ? 0.272 -10.883 -19.797 1 89.62 182 LEU A O 1
ATOM 1368 N N . GLY A 1 183 ? -1.748 -11.07 -18.797 1 81.06 183 GLY A N 1
ATOM 1369 C CA . GLY A 1 183 ? -1.734 -12.523 -18.844 1 81.06 183 GLY A CA 1
ATOM 1370 C C . GLY A 1 183 ? -2.07 -13.086 -20.219 1 81.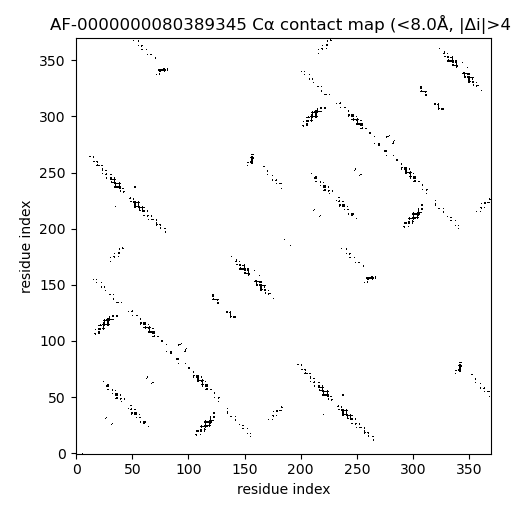06 183 GLY A C 1
ATOM 1371 O O . GLY A 1 183 ? -2.008 -14.297 -20.422 1 81.06 183 GLY A O 1
ATOM 1372 N N . LEU A 1 184 ? -2.613 -12.32 -21.156 1 70.62 184 LEU A N 1
ATOM 1373 C CA . LEU A 1 184 ? -2.92 -12.766 -22.516 1 70.62 184 LEU A CA 1
ATOM 1374 C C . LEU A 1 184 ? -1.666 -12.773 -23.375 1 70.62 184 LEU A C 1
ATOM 1376 O O . LEU A 1 184 ? -1.646 -13.391 -24.438 1 70.62 184 LEU A O 1
ATOM 1380 N N . GLU 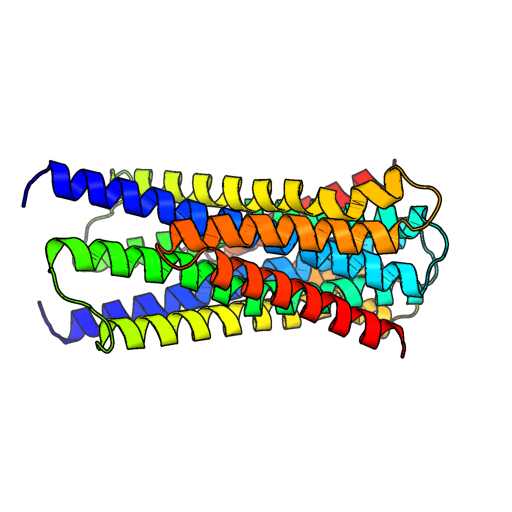A 1 185 ? -0.599 -12.203 -22.891 1 52.72 185 GLU A N 1
ATOM 1381 C CA . GLU A 1 185 ? 0.602 -12.227 -23.719 1 52.72 185 GLU A CA 1
ATOM 1382 C C . GLU A 1 185 ? 1.549 -13.344 -23.297 1 52.72 185 GLU A C 1
ATOM 1384 O O . GLU A 1 185 ? 1.524 -13.773 -22.141 1 52.72 185 GLU A O 1
ATOM 1389 N N . MET B 1 1 ? 7.723 36.781 12.156 1 45.19 1 MET B N 1
ATOM 1390 C CA . MET B 1 1 ? 8.031 35.438 11.695 1 45.19 1 MET B CA 1
ATOM 1391 C C . MET B 1 1 ? 8.469 35.438 10.234 1 45.19 1 MET B C 1
ATOM 1393 O O . MET B 1 1 ? 7.711 35.844 9.359 1 45.19 1 MET B O 1
ATOM 1397 N N . ASN B 1 2 ? 9.734 35.375 9.953 1 54.25 2 ASN B N 1
ATOM 1398 C CA . ASN B 1 2 ? 10.398 35.688 8.695 1 54.25 2 ASN B CA 1
ATOM 1399 C C . ASN B 1 2 ? 9.961 34.781 7.562 1 54.25 2 ASN B C 1
ATOM 1401 O O . ASN B 1 2 ? 9.75 33.562 7.781 1 54.25 2 ASN B O 1
ATOM 1405 N N . TYR B 1 3 ? 9.438 35.344 6.492 1 58.38 3 TYR B N 1
ATOM 1406 C CA . TYR B 1 3 ? 8.992 34.75 5.238 1 58.38 3 TYR B CA 1
ATOM 1407 C C . TYR B 1 3 ? 9.867 33.562 4.855 1 58.38 3 TYR B C 1
ATOM 1409 O O . TYR B 1 3 ? 9.383 32.562 4.297 1 58.38 3 TYR B O 1
ATOM 1417 N N . LYS B 1 4 ? 11.133 33.75 5.168 1 62.06 4 LYS B N 1
ATOM 1418 C CA . LYS B 1 4 ? 12.094 32.719 4.844 1 62.06 4 LYS B CA 1
ATOM 1419 C C . LYS B 1 4 ? 11.852 31.453 5.688 1 62.06 4 LYS B C 1
ATOM 1421 O O . LYS B 1 4 ? 11.945 30.344 5.184 1 62.06 4 LYS B O 1
ATOM 1426 N N . SER B 1 5 ? 11.43 31.625 6.93 1 63.53 5 SER B N 1
ATOM 1427 C CA . SER B 1 5 ? 11.172 30.516 7.855 1 63.53 5 SER B CA 1
ATOM 1428 C C . SER B 1 5 ? 9.914 29.766 7.469 1 63.53 5 SER B C 1
ATOM 1430 O O . SER B 1 5 ? 9.883 28.531 7.523 1 63.53 5 SER B O 1
ATOM 1432 N N . ILE B 1 6 ? 8.961 30.469 6.902 1 62.09 6 ILE B N 1
ATOM 1433 C CA . ILE B 1 6 ? 7.699 29.875 6.484 1 62.09 6 ILE B CA 1
ATOM 1434 C C . ILE B 1 6 ? 7.91 29.062 5.215 1 62.09 6 ILE B C 1
ATOM 1436 O O . ILE B 1 6 ? 7.398 27.938 5.102 1 62.09 6 ILE B O 1
ATOM 1440 N N . SER B 1 7 ? 8.727 29.672 4.32 1 65.38 7 SER B N 1
ATOM 1441 C CA . SER B 1 7 ? 9.023 29 3.062 1 65.38 7 SER B CA 1
ATOM 1442 C C . SER B 1 7 ? 9.82 27.719 3.299 1 65.38 7 SER B C 1
ATOM 1444 O O . SER B 1 7 ? 9.57 26.703 2.654 1 65.38 7 SER B O 1
ATOM 1446 N N . LYS B 1 8 ? 10.781 27.812 4.25 1 66 8 LYS B N 1
ATOM 1447 C CA . LYS B 1 8 ? 11.594 26.641 4.594 1 66 8 LYS B CA 1
ATOM 1448 C C . LYS B 1 8 ? 10.734 25.547 5.223 1 66 8 LYS B C 1
ATOM 1450 O O . LYS B 1 8 ? 10.898 24.359 4.914 1 66 8 LYS B O 1
ATOM 1455 N N . PHE B 1 9 ? 9.828 25.938 5.957 1 64.81 9 PHE B N 1
ATOM 1456 C CA . PHE B 1 9 ? 8.938 24.984 6.625 1 64.81 9 PHE B CA 1
ATOM 1457 C C . PHE B 1 9 ? 7.992 24.328 5.625 1 64.81 9 PHE B C 1
ATOM 1459 O O . PHE B 1 9 ? 7.73 23.141 5.703 1 64.81 9 PHE B O 1
ATOM 1466 N N . LYS B 1 10 ? 7.613 25.141 4.691 1 68.81 10 LYS B N 1
ATOM 1467 C CA . LYS B 1 10 ? 6.727 24.625 3.65 1 68.81 10 LYS B CA 1
ATOM 1468 C C . LYS B 1 10 ? 7.453 23.625 2.754 1 68.81 10 LYS B C 1
ATOM 1470 O O . LYS B 1 10 ? 6.895 22.578 2.391 1 68.81 10 LYS B O 1
ATOM 1475 N N . ARG B 1 11 ? 8.688 23.938 2.428 1 68.25 11 ARG B N 1
ATOM 1476 C CA . ARG B 1 11 ? 9.5 23.047 1.603 1 68.25 11 ARG B CA 1
ATOM 1477 C C . ARG B 1 11 ? 9.789 21.734 2.326 1 68.25 11 ARG B C 1
ATOM 1479 O O . ARG B 1 11 ? 9.75 20.672 1.718 1 68.25 11 ARG B O 1
ATOM 1486 N N . PHE B 1 12 ? 9.992 21.922 3.564 1 69.56 12 PHE B N 1
ATOM 1487 C CA . PHE B 1 12 ? 10.258 20.75 4.383 1 69.56 12 PHE B CA 1
ATOM 1488 C C . PHE B 1 12 ? 9.023 19.859 4.48 1 69.56 12 PHE B C 1
ATOM 1490 O O . PHE B 1 12 ? 9.117 18.641 4.398 1 69.56 12 PHE B O 1
ATOM 1497 N N . LYS B 1 13 ? 7.969 20.438 4.539 1 69.88 13 LYS B N 1
ATOM 1498 C CA . LYS B 1 13 ? 6.715 19.703 4.637 1 69.88 13 LYS B CA 1
ATOM 1499 C C . LYS B 1 13 ? 6.441 18.891 3.363 1 69.88 13 LYS B C 1
ATOM 1501 O O . LYS B 1 13 ? 6.023 17.734 3.428 1 69.88 13 LYS B O 1
ATOM 1506 N N . LEU B 1 14 ? 6.785 19.531 2.328 1 68.69 14 LEU B N 1
ATOM 1507 C CA . LEU B 1 14 ? 6.574 18.875 1.044 1 68.69 14 LEU B CA 1
ATOM 1508 C C . LEU B 1 14 ? 7.508 17.672 0.885 1 68.69 14 LEU B C 1
ATOM 1510 O O . LEU B 1 14 ? 7.09 16.609 0.425 1 68.69 14 LEU B O 1
ATOM 1514 N N . LYS B 1 15 ? 8.688 17.875 1.262 1 70.44 15 LYS B N 1
ATOM 1515 C CA . LYS B 1 15 ? 9.68 16.812 1.169 1 70.44 15 LYS B CA 1
ATOM 1516 C C . LYS B 1 15 ? 9.305 15.617 2.049 1 70.44 15 LYS B C 1
ATOM 1518 O O . LYS B 1 15 ? 9.461 14.469 1.644 1 70.44 15 LYS B O 1
ATOM 1523 N N . THR B 1 16 ? 8.734 15.914 3.105 1 75.69 16 THR B N 1
ATOM 1524 C CA . THR B 1 16 ? 8.422 14.852 4.055 1 75.69 16 THR B CA 1
ATOM 1525 C C . THR B 1 16 ? 7.195 14.062 3.604 1 75.69 16 THR B C 1
ATOM 1527 O O . THR B 1 16 ? 7.137 12.844 3.779 1 75.69 16 THR B O 1
ATOM 1530 N N . GLU B 1 17 ? 6.344 14.758 2.955 1 78.5 17 GLU B N 1
ATOM 1531 C CA . GLU B 1 17 ? 5.156 14.062 2.471 1 78.5 17 GLU B CA 1
ATOM 1532 C C . GLU B 1 17 ? 5.5 13.117 1.321 1 78.5 17 GLU B C 1
ATOM 1534 O O . GLU B 1 17 ? 4.973 12 1.246 1 78.5 17 GLU B O 1
ATOM 1539 N N . HIS B 1 18 ? 6.43 13.547 0.533 1 88.06 18 HIS B N 1
ATOM 1540 C CA . HIS B 1 18 ? 6.906 12.672 -0.535 1 88.06 18 HIS B CA 1
ATOM 1541 C C . HIS B 1 18 ? 7.66 11.477 0.029 1 88.06 18 HIS B C 1
ATOM 1543 O O . HIS B 1 18 ? 7.527 10.359 -0.477 1 88.06 18 HIS B O 1
ATOM 1549 N N . GLY B 1 19 ? 8.336 11.727 1.089 1 93.44 19 GLY B N 1
ATOM 1550 C CA . GLY B 1 19 ? 9.109 10.672 1.722 1 93.44 19 GLY B CA 1
ATOM 1551 C C . GLY B 1 19 ? 8.25 9.539 2.256 1 93.44 19 GLY B C 1
ATOM 1552 O O . GLY B 1 19 ? 8.617 8.367 2.146 1 93.44 19 GLY B O 1
ATOM 1553 N N . ARG B 1 20 ? 7.125 9.891 2.744 1 93.81 20 ARG B N 1
ATOM 1554 C CA . ARG B 1 20 ? 6.172 8.906 3.238 1 93.81 20 ARG B CA 1
ATOM 1555 C C . ARG B 1 20 ? 5.809 7.902 2.148 1 93.81 20 ARG B C 1
ATOM 1557 O O . ARG B 1 20 ? 5.91 6.688 2.354 1 93.81 20 ARG B O 1
ATOM 1564 N N . TYR B 1 21 ? 5.523 8.398 0.997 1 95.94 21 TYR B N 1
ATOM 1565 C CA . TYR B 1 21 ? 4.977 7.559 -0.061 1 95.94 21 TYR B CA 1
ATOM 1566 C C . TYR B 1 21 ? 6.09 6.844 -0.818 1 95.94 21 TYR B C 1
ATOM 1568 O O . TYR B 1 21 ? 5.887 5.742 -1.337 1 95.94 21 TYR B O 1
ATOM 1576 N N . ILE B 1 22 ? 7.262 7.457 -0.831 1 96.94 22 ILE B N 1
ATOM 1577 C CA . ILE B 1 22 ? 8.414 6.75 -1.375 1 96.94 22 ILE B CA 1
ATOM 1578 C C . ILE B 1 22 ? 8.727 5.527 -0.513 1 96.94 22 ILE B C 1
ATOM 1580 O O . ILE B 1 22 ? 8.922 4.426 -1.033 1 96.94 22 ILE B O 1
ATOM 1584 N N . ILE B 1 23 ? 8.672 5.703 0.781 1 98 23 ILE B N 1
ATOM 1585 C CA . ILE B 1 23 ? 8.992 4.613 1.699 1 98 23 ILE B CA 1
ATOM 1586 C C . ILE B 1 23 ? 7.883 3.566 1.66 1 98 23 ILE B C 1
ATOM 1588 O O . ILE B 1 23 ? 8.148 2.377 1.47 1 98 23 ILE B O 1
ATOM 1592 N N . LEU B 1 24 ? 6.672 4.023 1.756 1 97 24 LEU B N 1
ATOM 1593 C CA . LEU B 1 24 ? 5.547 3.098 1.768 1 97 24 LEU B CA 1
ATOM 1594 C C . LEU B 1 24 ? 5.488 2.293 0.474 1 97 24 LEU B C 1
ATOM 1596 O O . LEU B 1 24 ? 5.344 1.069 0.504 1 97 24 LEU B O 1
ATOM 1600 N N . GLY B 1 25 ? 5.582 2.982 -0.616 1 98.12 25 GLY B N 1
ATOM 1601 C CA . GLY B 1 25 ? 5.52 2.32 -1.908 1 98.12 25 GLY B CA 1
ATOM 1602 C C . GLY B 1 25 ? 6.645 1.328 -2.127 1 98.12 25 GLY B C 1
ATOM 1603 O O . GLY B 1 25 ? 6.43 0.248 -2.68 1 98.12 25 GLY B O 1
ATOM 1604 N N . SER B 1 26 ? 7.867 1.706 -1.727 1 98.62 26 SER B N 1
ATOM 1605 C CA . SER B 1 26 ? 9.023 0.822 -1.866 1 98.62 26 SER B CA 1
ATOM 1606 C C . SER B 1 26 ? 8.852 -0.441 -1.027 1 98.62 26 SER B C 1
ATOM 1608 O O . SER B 1 26 ? 9.094 -1.55 -1.512 1 98.62 26 SER B O 1
ATOM 1610 N N . ILE B 1 27 ? 8.422 -0.218 0.195 1 98.69 27 ILE B N 1
ATOM 1611 C CA . ILE B 1 27 ? 8.195 -1.354 1.082 1 98.69 27 ILE B CA 1
ATOM 1612 C C . ILE B 1 27 ? 7.152 -2.287 0.469 1 98.69 27 ILE B C 1
ATOM 1614 O O . ILE B 1 27 ? 7.379 -3.492 0.353 1 98.69 27 ILE B O 1
ATOM 1618 N N . ASP B 1 28 ? 6.109 -1.743 -0.008 1 98.31 28 ASP B N 1
ATOM 1619 C CA . ASP B 1 28 ? 5.023 -2.525 -0.59 1 98.31 28 ASP B CA 1
ATOM 1620 C C . ASP B 1 28 ? 5.488 -3.27 -1.839 1 98.31 28 ASP B C 1
ATOM 1622 O O . ASP B 1 28 ? 5.273 -4.477 -1.967 1 98.31 28 ASP B O 1
ATOM 1626 N N . GLY B 1 29 ? 6.074 -2.525 -2.695 1 98.62 29 GLY B N 1
ATOM 1627 C CA . GLY B 1 29 ? 6.547 -3.145 -3.922 1 98.62 29 GLY B CA 1
ATOM 1628 C C . GLY B 1 29 ? 7.508 -4.293 -3.678 1 98.62 29 GLY B C 1
ATOM 1629 O O . GLY B 1 29 ? 7.309 -5.395 -4.195 1 98.62 29 GLY B O 1
ATOM 1630 N N . ILE B 1 30 ? 8.469 -4.082 -2.84 1 98.88 30 ILE B N 1
ATOM 1631 C CA . ILE B 1 30 ? 9.523 -5.059 -2.604 1 98.88 30 ILE B CA 1
ATOM 1632 C C . ILE B 1 30 ? 8.961 -6.254 -1.839 1 98.88 30 ILE B C 1
ATOM 1634 O O . ILE B 1 30 ? 9.086 -7.395 -2.285 1 98.88 30 ILE B O 1
ATOM 1638 N N . LEU B 1 31 ? 8.266 -5.973 -0.792 1 98.88 31 LEU B N 1
ATOM 1639 C CA . LEU B 1 31 ? 8.008 -7.039 0.168 1 98.88 31 LEU B CA 1
ATOM 1640 C C . LEU B 1 31 ? 6.664 -7.707 -0.111 1 98.88 31 LEU B C 1
ATOM 1642 O O . LEU B 1 31 ? 6.504 -8.906 0.12 1 98.88 31 LEU B O 1
ATOM 1646 N N . ALA B 1 32 ? 5.645 -6.938 -0.575 1 98.69 32 ALA B N 1
ATOM 1647 C CA . ALA B 1 32 ? 4.395 -7.602 -0.944 1 98.69 32 ALA B CA 1
ATOM 1648 C C . ALA B 1 32 ? 4.621 -8.602 -2.07 1 98.69 32 ALA B C 1
ATOM 1650 O O . ALA B 1 32 ? 4.129 -9.734 -2.01 1 98.69 32 ALA B O 1
ATOM 1651 N N . ILE B 1 33 ? 5.395 -8.195 -3.061 1 98.81 33 ILE B N 1
ATOM 1652 C CA . ILE B 1 33 ? 5.656 -9.078 -4.195 1 98.81 33 ILE B CA 1
ATOM 1653 C C . ILE B 1 33 ? 6.598 -10.203 -3.77 1 98.81 33 ILE B C 1
ATOM 1655 O O . ILE B 1 33 ? 6.465 -11.336 -4.23 1 98.81 33 ILE B O 1
ATOM 1659 N N . LEU B 1 34 ? 7.539 -9.891 -2.852 1 98.88 34 LEU B N 1
ATOM 1660 C CA . LEU B 1 34 ? 8.359 -10.969 -2.316 1 98.88 34 LEU B CA 1
ATOM 1661 C C . LEU B 1 34 ? 7.5 -12.031 -1.643 1 98.88 34 LEU B C 1
ATOM 1663 O O . LEU B 1 34 ? 7.77 -13.227 -1.771 1 98.88 34 LEU B O 1
ATOM 1667 N N . GLY B 1 35 ? 6.488 -11.617 -0.959 1 98.69 35 GLY B N 1
ATOM 1668 C CA . GLY B 1 35 ? 5.555 -12.555 -0.36 1 98.69 35 GLY B CA 1
ATOM 1669 C C . GLY B 1 35 ? 4.859 -13.438 -1.379 1 98.69 35 GLY B C 1
ATOM 1670 O O . GLY B 1 35 ? 4.707 -14.641 -1.165 1 98.69 35 GLY B O 1
ATOM 1671 N N . VAL B 1 36 ? 4.469 -12.867 -2.471 1 98.5 36 VAL B N 1
ATOM 1672 C CA . VAL B 1 36 ? 3.832 -13.609 -3.557 1 98.5 36 VAL B CA 1
ATOM 1673 C C . VAL B 1 36 ? 4.809 -14.633 -4.129 1 98.5 36 VAL B C 1
ATOM 1675 O O . VAL B 1 36 ? 4.449 -15.797 -4.336 1 98.5 36 VAL B O 1
ATOM 1678 N N . VAL B 1 37 ? 6.039 -14.172 -4.332 1 98.44 37 VAL B N 1
ATOM 1679 C CA . VAL B 1 37 ? 7.086 -15.016 -4.898 1 98.44 37 VAL B CA 1
ATOM 1680 C C . VAL B 1 37 ? 7.359 -16.203 -3.977 1 98.44 37 VAL B C 1
ATOM 1682 O O . VAL B 1 37 ? 7.402 -17.344 -4.426 1 98.44 37 VAL B O 1
ATOM 1685 N N . ILE B 1 38 ? 7.492 -15.953 -2.711 1 98.25 38 ILE B N 1
ATOM 1686 C CA . ILE B 1 38 ? 7.766 -17.016 -1.747 1 98.25 38 ILE B CA 1
ATOM 1687 C C . ILE B 1 38 ? 6.566 -17.953 -1.668 1 98.25 38 ILE B C 1
ATOM 1689 O O . ILE B 1 38 ? 6.723 -19.172 -1.737 1 98.25 38 ILE B O 1
ATOM 1693 N N . GLY B 1 39 ? 5.395 -17.422 -1.586 1 97.38 39 GLY B N 1
ATOM 1694 C CA . GLY B 1 39 ? 4.195 -18.25 -1.49 1 97.38 39 GLY B CA 1
ATOM 1695 C C . GLY B 1 39 ? 3.98 -19.125 -2.701 1 97.38 39 GLY B C 1
ATOM 1696 O O . GLY B 1 39 ? 3.561 -20.281 -2.566 1 97.38 39 GLY B O 1
ATOM 1697 N N . THR B 1 40 ? 4.273 -18.609 -3.852 1 97.19 40 THR B N 1
ATOM 1698 C CA . THR B 1 40 ? 4.09 -19.359 -5.086 1 97.19 40 THR B CA 1
ATOM 1699 C C . THR B 1 40 ? 5.168 -20.422 -5.238 1 97.19 40 THR B C 1
ATOM 1701 O O . THR B 1 40 ? 4.883 -21.547 -5.668 1 97.19 40 THR B O 1
ATOM 1704 N N . SER B 1 41 ? 6.363 -20.031 -4.887 1 96.19 41 SER B N 1
ATOM 1705 C CA . SER B 1 41 ? 7.504 -20.922 -5.066 1 96.19 41 SER B CA 1
ATOM 1706 C C . SER B 1 41 ? 7.383 -22.156 -4.184 1 96.19 41 SER B C 1
ATOM 1708 O O . SER B 1 41 ? 8.016 -23.172 -4.449 1 96.19 41 SER B O 1
ATOM 1710 N N . HIS B 1 42 ? 6.574 -22.109 -3.184 1 93.19 42 HIS B N 1
ATOM 1711 C CA . HIS B 1 42 ? 6.383 -23.25 -2.279 1 93.19 42 HIS B CA 1
ATOM 1712 C C . HIS B 1 42 ? 5.555 -24.344 -2.938 1 93.19 42 HIS B C 1
ATOM 1714 O O . HIS B 1 42 ? 5.66 -25.516 -2.562 1 93.19 42 HIS B O 1
ATOM 1720 N N . VAL B 1 43 ? 4.762 -23.969 -3.998 1 94.06 43 VAL B N 1
ATOM 1721 C CA . VAL B 1 43 ? 3.816 -24.953 -4.512 1 94.06 43 VAL B CA 1
ATOM 1722 C C . VAL B 1 43 ? 3.979 -25.078 -6.023 1 94.06 43 VAL B C 1
ATOM 1724 O O . VAL B 1 43 ? 3.291 -25.891 -6.66 1 94.06 43 VAL B O 1
ATOM 1727 N N . ALA B 1 44 ? 4.789 -24.266 -6.551 1 93.56 44 ALA B N 1
ATOM 1728 C CA . ALA B 1 44 ? 4.996 -24.328 -7.996 1 93.56 44 ALA B CA 1
ATOM 1729 C C . ALA B 1 44 ? 6.48 -24.375 -8.336 1 93.56 44 ALA B C 1
ATOM 1731 O O . ALA B 1 44 ? 7.254 -23.516 -7.883 1 93.56 44 ALA B O 1
ATOM 1732 N N . ASP B 1 45 ? 6.879 -25.281 -9.188 1 90.88 45 ASP B N 1
ATOM 1733 C CA . ASP B 1 45 ? 8.273 -25.422 -9.594 1 90.88 45 ASP B CA 1
ATOM 1734 C C . ASP B 1 45 ? 8.547 -24.625 -10.867 1 90.88 45 ASP B C 1
ATOM 1736 O O . ASP B 1 45 ? 9.695 -24.234 -11.133 1 90.88 45 ASP B O 1
ATOM 1740 N N . ASP B 1 46 ? 7.512 -24.359 -11.562 1 93.31 46 ASP B N 1
ATOM 1741 C CA . ASP B 1 46 ? 7.648 -23.641 -12.828 1 93.31 46 ASP B CA 1
ATOM 1742 C C . ASP B 1 46 ? 7.828 -22.141 -12.586 1 93.31 46 ASP B C 1
ATOM 1744 O O . ASP B 1 46 ? 6.91 -21.469 -12.109 1 93.31 46 ASP B O 1
ATOM 1748 N N . PRO B 1 47 ? 8.977 -21.594 -13 1 94.94 47 PRO B N 1
ATOM 1749 C CA . PRO B 1 47 ? 9.219 -20.172 -12.781 1 94.94 47 PRO B CA 1
ATOM 1750 C C . PRO B 1 47 ? 8.195 -19.281 -13.484 1 94.94 47 PRO B C 1
ATOM 1752 O O . PRO B 1 47 ? 7.926 -18.172 -13.031 1 94.94 47 PRO B O 1
ATOM 1755 N N . ALA B 1 48 ? 7.566 -19.797 -14.531 1 94.56 48 ALA B N 1
ATOM 1756 C CA . ALA B 1 48 ? 6.578 -19.016 -15.258 1 94.56 48 ALA B CA 1
ATOM 1757 C C . ALA B 1 48 ? 5.371 -18.703 -14.383 1 94.56 48 ALA B C 1
ATOM 1759 O O . ALA B 1 48 ? 4.773 -17.625 -14.5 1 94.56 48 ALA B O 1
ATOM 1760 N N . ILE B 1 49 ? 5.031 -19.656 -13.516 1 96.44 49 ILE B N 1
ATOM 1761 C CA . ILE B 1 49 ? 3.896 -19.438 -12.625 1 96.44 49 ILE B CA 1
ATOM 1762 C C . ILE B 1 49 ? 4.242 -18.375 -11.594 1 96.44 49 ILE B C 1
ATOM 1764 O O . ILE B 1 49 ? 3.438 -17.469 -11.328 1 96.44 49 ILE B O 1
ATOM 1768 N N . VAL B 1 50 ? 5.465 -18.438 -11.062 1 97.88 50 VAL B N 1
ATOM 1769 C CA . VAL B 1 50 ? 5.922 -17.453 -10.078 1 97.88 50 VAL B CA 1
ATOM 1770 C C . VAL B 1 50 ? 5.965 -16.062 -10.719 1 97.88 50 VAL B C 1
ATOM 1772 O O . VAL B 1 50 ? 5.48 -15.094 -10.133 1 97.88 50 VAL B O 1
ATOM 1775 N N . ILE B 1 51 ? 6.461 -16 -11.922 1 97.81 51 ILE B N 1
ATOM 1776 C CA . ILE B 1 51 ? 6.629 -14.727 -12.625 1 97.81 51 ILE B CA 1
ATOM 1777 C C . ILE B 1 51 ? 5.258 -14.117 -12.914 1 97.81 51 ILE B C 1
ATOM 1779 O O . ILE B 1 51 ? 5.043 -12.922 -12.672 1 97.81 51 ILE B O 1
ATOM 1783 N N . ASN B 1 52 ? 4.312 -14.875 -13.367 1 97.19 52 ASN B N 1
ATOM 1784 C CA . ASN B 1 52 ? 2.998 -14.344 -13.703 1 97.19 52 ASN B CA 1
ATOM 1785 C C . ASN B 1 52 ? 2.238 -13.891 -12.461 1 97.19 52 ASN B C 1
ATOM 1787 O O . ASN B 1 52 ? 1.572 -12.859 -12.469 1 97.19 52 ASN B O 1
ATOM 1791 N N . ALA B 1 53 ? 2.33 -14.695 -11.398 1 97.88 53 ALA B N 1
ATOM 1792 C CA . ALA B 1 53 ? 1.736 -14.281 -10.133 1 97.88 53 ALA B CA 1
ATOM 1793 C C . ALA B 1 53 ? 2.316 -12.953 -9.664 1 97.88 53 ALA B C 1
ATOM 1795 O O . ALA B 1 53 ? 1.574 -12.039 -9.297 1 97.88 53 ALA B O 1
ATOM 1796 N N . ALA B 1 54 ? 3.623 -12.867 -9.742 1 98.5 54 ALA B N 1
ATOM 1797 C CA . ALA B 1 54 ? 4.332 -11.68 -9.273 1 98.5 54 ALA B CA 1
ATOM 1798 C C . ALA B 1 54 ? 4.035 -10.469 -10.164 1 98.5 54 ALA B C 1
ATOM 1800 O O . ALA B 1 54 ? 3.854 -9.359 -9.664 1 98.5 54 ALA B O 1
ATOM 1801 N N . LEU B 1 55 ? 3.924 -10.664 -11.453 1 98.19 55 LEU B N 1
ATOM 1802 C CA . LEU B 1 55 ? 3.641 -9.57 -12.375 1 98.19 55 LEU B CA 1
ATOM 1803 C C . LEU B 1 55 ? 2.209 -9.078 -12.211 1 98.19 55 LEU B C 1
ATOM 1805 O O . LEU B 1 55 ? 1.957 -7.867 -12.242 1 98.19 55 LEU B O 1
ATOM 1809 N N . GLY B 1 56 ? 1.308 -10.016 -12.109 1 98.19 56 GLY B N 1
ATOM 1810 C CA . GLY B 1 56 ? -0.055 -9.609 -11.805 1 98.19 56 GLY B CA 1
ATOM 1811 C C . GLY B 1 56 ? -0.156 -8.758 -10.555 1 98.19 56 GLY B C 1
ATOM 1812 O O . GLY B 1 56 ? -0.814 -7.719 -10.555 1 98.19 56 GLY B O 1
ATOM 1813 N N . GLY B 1 57 ? 0.499 -9.219 -9.477 1 98.31 57 GLY B N 1
ATOM 1814 C CA . GLY B 1 57 ? 0.546 -8.453 -8.242 1 98.31 57 GLY B CA 1
ATOM 1815 C C . GLY B 1 57 ? 1.223 -7.105 -8.398 1 98.31 57 GLY B C 1
ATOM 1816 O O . GLY B 1 57 ? 0.77 -6.105 -7.836 1 98.31 57 GLY B O 1
ATOM 1817 N N . ALA B 1 58 ? 2.266 -7.059 -9.18 1 98.5 58 ALA B N 1
ATOM 1818 C CA . ALA B 1 58 ? 3.053 -5.844 -9.352 1 98.5 58 ALA B CA 1
ATOM 1819 C C . ALA B 1 58 ? 2.242 -4.762 -10.062 1 98.5 58 ALA B C 1
ATOM 1821 O O . ALA B 1 58 ? 2.234 -3.604 -9.641 1 98.5 58 ALA B O 1
ATOM 1822 N N . VAL B 1 59 ? 1.595 -5.117 -11.102 1 98.25 59 VAL B N 1
ATOM 1823 C CA . VAL B 1 59 ? 0.767 -4.176 -11.844 1 98.25 59 VAL B CA 1
ATOM 1824 C C . VAL B 1 59 ? -0.367 -3.67 -10.953 1 98.25 59 VAL B C 1
ATOM 1826 O O . VAL B 1 59 ? -0.631 -2.467 -10.898 1 98.25 59 VAL B O 1
ATOM 1829 N N . ALA B 1 60 ? -0.991 -4.594 -10.328 1 98.5 60 ALA B N 1
ATOM 1830 C CA . ALA B 1 60 ? -2.074 -4.219 -9.422 1 98.5 60 ALA B CA 1
ATOM 1831 C C . ALA B 1 60 ? -1.573 -3.289 -8.32 1 98.5 60 ALA B C 1
ATOM 1833 O O . ALA B 1 60 ? -2.207 -2.275 -8.016 1 98.5 60 ALA B O 1
ATOM 1834 N N . LEU B 1 61 ? -0.439 -3.646 -7.766 1 97.88 61 LEU B N 1
ATOM 1835 C CA . LEU B 1 61 ? 0.118 -2.865 -6.664 1 97.88 61 LEU B CA 1
ATOM 1836 C C . LEU B 1 61 ? 0.481 -1.458 -7.125 1 97.88 61 LEU B C 1
ATOM 1838 O O . LEU B 1 61 ? 0.253 -0.484 -6.406 1 97.88 61 LEU B O 1
ATOM 1842 N N . ALA B 1 62 ? 1.042 -1.325 -8.25 1 98.06 62 ALA B N 1
ATOM 1843 C CA . ALA B 1 62 ? 1.372 -0.011 -8.797 1 98.06 62 ALA B CA 1
ATOM 1844 C C . ALA B 1 62 ? 0.118 0.84 -8.977 1 98.06 62 ALA B C 1
ATOM 1846 O O . ALA B 1 62 ? 0.103 2.02 -8.609 1 98.06 62 ALA B O 1
ATOM 1847 N N . LEU B 1 63 ? -0.902 0.267 -9.445 1 98.19 63 LEU B N 1
ATOM 1848 C CA . LEU B 1 63 ? -2.141 0.99 -9.711 1 98.19 63 LEU B CA 1
ATOM 1849 C C . LEU B 1 63 ? -2.883 1.294 -8.414 1 98.19 63 LEU B C 1
ATOM 1851 O O . LEU B 1 63 ? -3.441 2.381 -8.258 1 98.19 63 LEU B O 1
ATOM 1855 N N . THR B 1 64 ? -2.916 0.328 -7.469 1 98.38 64 THR B N 1
ATOM 1856 C CA . THR B 1 64 ? -3.58 0.591 -6.195 1 98.38 64 THR B CA 1
ATOM 1857 C C . THR B 1 64 ? -2.857 1.691 -5.426 1 98.38 64 THR B C 1
ATOM 1859 O O . THR B 1 64 ? -3.496 2.557 -4.824 1 98.38 64 THR B O 1
ATOM 1862 N N . ASN B 1 65 ? -1.52 1.715 -5.465 1 98 65 ASN B N 1
ATOM 1863 C CA . ASN B 1 65 ? -0.75 2.734 -4.758 1 98 65 ASN B CA 1
ATOM 1864 C C . ASN B 1 65 ? -0.749 4.059 -5.516 1 98 65 ASN B C 1
ATOM 1866 O O . ASN B 1 65 ? -0.642 5.125 -4.906 1 98 65 ASN B O 1
ATOM 1870 N N . GLY B 1 66 ? -0.877 4.012 -6.812 1 98.06 66 GLY B N 1
ATOM 1871 C CA . GLY B 1 66 ? -1.011 5.238 -7.582 1 98.06 66 GLY B CA 1
ATOM 1872 C C . GLY B 1 66 ? -2.414 5.812 -7.555 1 98.06 66 GLY B C 1
ATOM 1873 O O . GLY B 1 66 ? -2.707 6.715 -6.766 1 98.06 66 GLY B O 1
ATOM 1874 N N . VAL B 1 67 ? -3.328 5.176 -8.211 1 97.81 67 VAL B N 1
ATOM 1875 C CA . VAL B 1 67 ? -4.703 5.641 -8.352 1 97.81 67 VAL B CA 1
ATOM 1876 C C . VAL B 1 67 ? -5.426 5.516 -7.012 1 97.81 67 VAL B C 1
ATOM 1878 O O . VAL B 1 67 ? -6.246 6.367 -6.656 1 97.81 67 VAL B O 1
ATOM 1881 N N . GLY B 1 68 ? -5.141 4.508 -6.281 1 97.31 68 GLY B N 1
ATOM 1882 C CA . GLY B 1 68 ? -5.746 4.34 -4.973 1 97.31 68 GLY B CA 1
ATOM 1883 C C . GLY B 1 68 ? -5.371 5.438 -3.994 1 97.31 68 GLY B C 1
ATOM 1884 O O . GLY B 1 68 ? -6.227 5.934 -3.256 1 97.31 68 GLY B O 1
ATOM 1885 N N . SER B 1 69 ? -4.109 5.805 -3.986 1 96 69 SER B N 1
ATOM 1886 C CA . SER B 1 69 ? -3.689 6.918 -3.143 1 96 69 SER B CA 1
ATOM 1887 C C . SER B 1 69 ? -4.367 8.219 -3.564 1 96 69 SER B C 1
ATOM 1889 O O . SER B 1 69 ? -4.695 9.055 -2.723 1 96 69 SER B O 1
ATOM 1891 N N . TYR B 1 70 ? -4.512 8.367 -4.852 1 97.19 70 TYR B N 1
ATOM 1892 C CA . TYR B 1 70 ? -5.238 9.531 -5.336 1 97.19 70 TYR B CA 1
ATOM 1893 C C . TYR B 1 70 ? -6.648 9.578 -4.758 1 97.19 70 TYR B C 1
ATOM 1895 O O . TYR B 1 70 ? -7.086 10.617 -4.258 1 97.19 70 TYR B O 1
ATOM 1903 N N . LEU B 1 71 ? -7.285 8.531 -4.809 1 97 71 LEU B N 1
ATOM 1904 C CA . LEU B 1 71 ? -8.664 8.453 -4.332 1 97 71 LEU B CA 1
ATOM 1905 C C . LEU B 1 71 ? -8.727 8.625 -2.816 1 97 71 LEU B C 1
ATOM 1907 O O . LEU B 1 71 ? -9.586 9.344 -2.303 1 97 71 LEU B O 1
ATOM 1911 N N . ALA B 1 72 ? -7.844 7.957 -2.088 1 95.75 72 ALA B N 1
ATOM 1912 C CA . ALA B 1 72 ? -7.832 8.039 -0.629 1 95.75 72 ALA B CA 1
ATOM 1913 C C . ALA B 1 72 ? -7.5 9.453 -0.161 1 95.75 72 ALA B C 1
ATOM 1915 O O . ALA B 1 72 ? -8.188 10 0.702 1 95.75 72 ALA B O 1
ATOM 1916 N N . GLU B 1 73 ? -6.438 10 -0.764 1 93.81 73 GLU B N 1
ATOM 1917 C CA . GLU B 1 73 ? -6.039 11.352 -0.396 1 93.81 73 GLU B CA 1
ATOM 1918 C C . GLU B 1 73 ? -7.113 12.367 -0.773 1 93.81 73 GLU B C 1
ATOM 1920 O O . GLU B 1 73 ? -7.316 13.359 -0.065 1 93.81 73 GLU B O 1
ATOM 1925 N N . SER B 1 74 ? -7.727 12.141 -1.917 1 94.69 74 SER B N 1
ATOM 1926 C CA . SER B 1 74 ? -8.805 13.039 -2.326 1 94.69 74 SER B CA 1
ATOM 1927 C C . SER B 1 74 ? -9.945 13.031 -1.31 1 94.69 74 SER B C 1
ATOM 1929 O O . SER B 1 74 ? -10.453 14.086 -0.931 1 94.69 74 SER B O 1
ATOM 1931 N N . ALA B 1 75 ? -10.305 11.867 -0.86 1 94.69 75 ALA B N 1
ATOM 1932 C CA . ALA B 1 75 ? -11.391 11.758 0.113 1 94.69 75 ALA B CA 1
ATOM 1933 C C . ALA B 1 75 ? -11.055 12.508 1.396 1 94.69 75 ALA B C 1
ATOM 1935 O O . ALA B 1 75 ? -11.891 13.242 1.93 1 94.69 75 ALA B O 1
ATOM 1936 N N . VAL B 1 76 ? -9.867 12.375 1.839 1 92.69 76 VAL B N 1
ATOM 1937 C CA . VAL B 1 76 ? -9.445 12.961 3.105 1 92.69 76 VAL B CA 1
ATOM 1938 C C . VAL B 1 76 ? -9.289 14.477 2.947 1 92.69 76 VAL B C 1
ATOM 1940 O O . VAL B 1 76 ? -9.82 15.25 3.746 1 92.69 76 VAL B O 1
ATOM 1943 N N . GLU B 1 77 ? -8.578 14.922 1.944 1 90.75 77 GLU B N 1
ATOM 1944 C CA . GLU B 1 77 ? -8.242 16.328 1.772 1 90.75 77 GLU B CA 1
ATOM 1945 C C . GLU B 1 77 ? -9.484 17.156 1.433 1 90.75 77 GLU B C 1
ATOM 1947 O O . GLU B 1 77 ? -9.625 18.297 1.889 1 90.75 77 GLU B O 1
ATOM 1952 N N . PHE B 1 78 ? -10.352 16.609 0.615 1 89.31 78 PHE B N 1
ATOM 1953 C CA . PHE B 1 78 ? -11.578 17.344 0.318 1 89.31 78 PHE B CA 1
ATOM 1954 C C . PHE B 1 78 ? -12.508 17.359 1.529 1 89.31 78 PHE B C 1
ATOM 1956 O O . PHE B 1 78 ? -13.234 18.328 1.746 1 89.31 78 PHE B O 1
ATOM 1963 N N . GLY B 1 79 ? -12.492 16.359 2.354 1 90.38 79 GLY B N 1
ATOM 1964 C CA . GLY B 1 79 ? -13.195 16.406 3.627 1 90.38 79 GLY B CA 1
ATOM 1965 C C . GLY B 1 79 ? -12.719 17.5 4.543 1 90.38 79 GLY B C 1
ATOM 1966 O O . GLY B 1 79 ? -13.523 18.219 5.152 1 90.38 79 GLY B O 1
ATOM 1967 N N . LYS B 1 80 ? -11.414 17.656 4.621 1 87.88 80 LYS B N 1
ATOM 1968 C CA . LYS B 1 80 ? -10.828 18.734 5.422 1 87.88 80 LYS B CA 1
ATOM 1969 C C . LYS B 1 80 ? -11.25 20.109 4.906 1 87.88 80 LYS B C 1
ATOM 1971 O O . LYS B 1 80 ? -11.562 21 5.695 1 87.88 80 LYS B O 1
ATOM 1976 N N . LEU B 1 81 ? -11.211 20.25 3.625 1 85.88 81 LEU B N 1
ATOM 1977 C CA . LEU B 1 81 ? -11.594 21.516 3.014 1 85.88 81 LEU B CA 1
ATOM 1978 C C . LEU B 1 81 ? -13.055 21.828 3.297 1 85.88 81 LEU B C 1
ATOM 1980 O O . LEU B 1 81 ? -13.398 22.984 3.586 1 85.88 81 LEU B O 1
ATOM 1984 N N . ALA B 1 82 ? -13.859 20.844 3.193 1 86.38 82 ALA B N 1
ATOM 1985 C CA . ALA B 1 82 ? -15.281 21.031 3.459 1 86.38 82 ALA B CA 1
ATOM 1986 C C . ALA B 1 82 ? -15.516 21.484 4.898 1 86.38 82 ALA B C 1
ATOM 1988 O O . ALA B 1 82 ? -16.391 22.312 5.156 1 86.38 82 ALA B O 1
ATOM 1989 N N . GLU B 1 83 ? -14.734 20.953 5.797 1 85.06 83 GLU B N 1
ATOM 1990 C CA . GLU B 1 83 ? -14.859 21.312 7.207 1 85.06 83 GLU B CA 1
ATOM 1991 C C . GLU B 1 83 ? -14.375 22.75 7.449 1 85.06 83 GLU B C 1
ATOM 1993 O O . GLU B 1 83 ? -14.922 23.453 8.297 1 85.06 83 GLU B O 1
ATOM 1998 N N . LEU B 1 84 ? -13.344 23.094 6.727 1 82.19 84 LEU B N 1
ATOM 1999 C CA . LEU B 1 84 ? -12.789 24.438 6.871 1 82.19 84 LEU B CA 1
ATOM 2000 C C . LEU B 1 84 ? -13.75 25.484 6.301 1 82.19 84 LEU B C 1
ATOM 2002 O O . LEU B 1 84 ? -13.75 26.641 6.742 1 82.19 84 LEU B O 1
ATOM 2006 N N . GLU B 1 85 ? -14.469 25.078 5.348 1 80.75 85 GLU B N 1
ATOM 2007 C CA . GLU B 1 85 ? -15.391 26 4.672 1 80.75 85 GLU B CA 1
ATOM 2008 C C . GLU B 1 85 ? -16.609 26.297 5.539 1 80.75 85 GLU B C 1
ATOM 2010 O O . GLU B 1 85 ? -17.234 27.344 5.395 1 80.75 85 GLU B O 1
ATOM 2015 N N . LYS B 1 86 ? -16.938 25.453 6.422 1 77.88 86 LYS B N 1
ATOM 2016 C CA . LYS B 1 86 ? -18.156 25.594 7.211 1 77.88 86 LYS B CA 1
ATOM 2017 C C . LYS B 1 86 ? -18.141 26.875 8.023 1 77.88 86 LYS B C 1
ATOM 2019 O O . LYS B 1 86 ? -19.047 27.688 7.93 1 77.88 86 LYS B O 1
ATOM 2024 N N . PRO B 1 87 ? -17.094 27.078 8.742 1 70.25 87 PRO B N 1
ATOM 2025 C CA . PRO B 1 87 ? -17.078 28.312 9.531 1 70.25 87 PRO B CA 1
ATOM 2026 C C . PRO B 1 87 ? -16.875 29.547 8.672 1 70.25 87 PRO B C 1
ATOM 2028 O O . PRO B 1 87 ? -17.25 30.656 9.078 1 70.25 87 PRO B O 1
ATOM 2031 N N . LEU B 1 88 ? -16.297 29.328 7.508 1 70.81 88 LEU B N 1
ATOM 2032 C CA . LEU B 1 88 ? -15.969 30.469 6.656 1 70.81 88 LEU B CA 1
ATOM 2033 C C . LEU B 1 88 ? -17.156 30.844 5.785 1 70.81 88 LEU B C 1
ATOM 2035 O O . LEU B 1 88 ? -17.203 31.938 5.227 1 70.81 88 LEU B O 1
ATOM 2039 N N . LEU B 1 89 ? -18.109 30.094 5.852 1 64.56 89 LEU B N 1
ATOM 2040 C CA . LEU B 1 89 ? -19.281 30.312 5.012 1 64.56 89 LEU B CA 1
ATOM 2041 C C . LEU B 1 89 ? -18.875 30.641 3.582 1 64.56 89 LEU B C 1
ATOM 2043 O O . LEU B 1 89 ? -19.5 31.484 2.932 1 64.56 89 LEU B O 1
ATOM 2047 N N . ARG B 1 90 ? -17.625 30.344 3.201 1 68.38 90 ARG B N 1
ATOM 2048 C CA . ARG B 1 90 ? -17.141 30.578 1.845 1 68.38 90 ARG B CA 1
ATOM 2049 C C . ARG B 1 90 ? -16.547 29.297 1.264 1 68.38 90 ARG B C 1
ATOM 2051 O O . ARG B 1 90 ? -15.875 28.531 1.97 1 68.38 90 ARG B O 1
ATOM 2058 N N . SER B 1 91 ? -16.938 29.188 0.005 1 68.25 91 SER B N 1
ATOM 2059 C CA . SER B 1 91 ? -16.359 28.047 -0.717 1 68.25 91 SER B CA 1
ATOM 2060 C C . SER B 1 91 ? -14.875 28.266 -0.984 1 68.25 91 SER B C 1
ATOM 2062 O O . SER B 1 91 ? -14.453 29.375 -1.301 1 68.25 91 SER B O 1
ATOM 2064 N N . LEU B 1 92 ? -14.117 27.375 -0.639 1 69.94 92 LEU B N 1
ATOM 2065 C CA . LEU B 1 92 ? -12.688 27.453 -0.926 1 69.94 92 LEU B CA 1
ATOM 2066 C C . LEU B 1 92 ? -12.375 26.875 -2.299 1 69.94 92 LEU B C 1
ATOM 2068 O O . LEU B 1 92 ? -11.219 26.578 -2.605 1 69.94 92 LEU B O 1
ATOM 2072 N N . ASN B 1 93 ? -13.523 26.719 -3.027 1 65.69 93 ASN B N 1
ATOM 2073 C CA . ASN B 1 93 ? -13.305 26.281 -4.402 1 65.69 93 ASN B CA 1
ATOM 2074 C C . ASN B 1 93 ? -12.594 27.359 -5.223 1 65.69 93 ASN B C 1
ATOM 2076 O O . ASN B 1 93 ? -12.828 28.562 -5.02 1 65.69 93 ASN B O 1
ATOM 2080 N N . ARG B 1 94 ? -11.594 26.906 -5.953 1 68.94 94 ARG B N 1
ATOM 2081 C CA . ARG B 1 94 ? -10.844 27.75 -6.875 1 68.94 94 ARG B CA 1
ATOM 2082 C C . ARG B 1 94 ? -9.898 28.672 -6.121 1 68.94 94 ARG B C 1
ATOM 2084 O O . ARG B 1 94 ? -9.617 29.781 -6.57 1 68.94 94 ARG B O 1
ATOM 2091 N N . THR B 1 95 ? -9.523 28.219 -4.98 1 78.81 95 THR B N 1
ATOM 2092 C CA . THR B 1 95 ? -8.531 28.969 -4.207 1 78.81 95 THR B CA 1
ATOM 2093 C C . THR B 1 95 ? -7.148 28.344 -4.355 1 78.81 95 THR B C 1
ATOM 2095 O O . THR B 1 95 ? -7.008 27.25 -4.898 1 78.81 95 THR B O 1
ATOM 2098 N N . LYS B 1 96 ? -6.234 29.125 -3.963 1 84.12 96 LYS B N 1
ATOM 2099 C CA . LYS B 1 96 ? -4.848 28.656 -3.938 1 84.12 96 LYS B CA 1
ATOM 2100 C C . LYS B 1 96 ? -4.691 27.438 -3.051 1 84.12 96 LYS B C 1
ATOM 2102 O O . LYS B 1 96 ? -3.9 26.531 -3.355 1 84.12 96 LYS B O 1
ATOM 2107 N N . ILE B 1 97 ? -5.566 27.359 -2.154 1 84.44 97 ILE B N 1
ATOM 2108 C CA . ILE B 1 97 ? -5.504 26.25 -1.209 1 84.44 97 ILE B CA 1
ATOM 2109 C C . ILE B 1 97 ? -5.941 24.969 -1.897 1 84.44 97 ILE B C 1
ATOM 2111 O O . ILE B 1 97 ? -5.305 23.922 -1.738 1 84.44 97 ILE B O 1
ATOM 2115 N N . GLU B 1 98 ? -6.969 25.078 -2.641 1 86.81 98 GLU B N 1
ATOM 2116 C CA . GLU B 1 98 ? -7.449 23.906 -3.367 1 86.81 98 GLU B CA 1
ATOM 2117 C C . GLU B 1 98 ? -6.434 23.453 -4.41 1 86.81 98 GLU B C 1
ATOM 2119 O O . GLU B 1 98 ? -6.211 22.25 -4.578 1 86.81 98 GLU B O 1
ATOM 2124 N N . GLU B 1 99 ? -5.836 24.359 -5.059 1 89.94 99 GLU B N 1
ATOM 2125 C CA . GLU B 1 99 ? -4.84 24.031 -6.078 1 89.94 99 GLU B CA 1
ATOM 2126 C C . GLU B 1 99 ? -3.637 23.312 -5.465 1 89.94 99 GLU B C 1
ATOM 2128 O O . GLU B 1 99 ? -3.127 22.344 -6.031 1 89.94 99 GLU B O 1
ATOM 2133 N N . GLU B 1 100 ? -3.18 23.812 -4.383 1 88.25 100 GLU B N 1
ATOM 2134 C CA . GLU B 1 100 ? -2.057 23.203 -3.684 1 88.25 100 GLU B CA 1
ATOM 2135 C C . GLU B 1 100 ? -2.414 21.797 -3.191 1 88.25 100 GLU B C 1
ATOM 2137 O O . GLU B 1 100 ? -1.575 20.891 -3.209 1 88.25 100 GLU B O 1
ATOM 2142 N N . THR B 1 101 ? -3.652 21.734 -2.812 1 88.25 101 THR B N 1
ATOM 2143 C CA . THR B 1 101 ? -4.133 20.438 -2.344 1 88.25 101 THR B CA 1
ATOM 2144 C C . THR B 1 101 ? -4.152 19.422 -3.48 1 88.25 101 THR B C 1
ATOM 2146 O O . THR B 1 101 ? -3.68 18.281 -3.32 1 88.25 101 THR B O 1
ATOM 2149 N N . LYS B 1 102 ? -4.605 19.844 -4.625 1 91.75 102 LYS B N 1
ATOM 2150 C CA . LYS B 1 102 ? -4.656 18.969 -5.789 1 91.75 102 LYS B CA 1
ATOM 2151 C C . LYS B 1 102 ? -3.258 18.562 -6.23 1 91.75 102 LYS B C 1
ATOM 2153 O O . LYS B 1 102 ? -3.029 17.406 -6.59 1 91.75 102 LYS B O 1
ATOM 2158 N N . LYS B 1 103 ? -2.348 19.438 -6.211 1 91.38 103 LYS B N 1
ATOM 2159 C CA . LYS B 1 103 ? -0.964 19.156 -6.582 1 91.38 103 LYS B CA 1
ATOM 2160 C C . LYS B 1 103 ? -0.34 18.141 -5.633 1 91.38 103 LYS B C 1
ATOM 2162 O O . LYS B 1 103 ? 0.38 17.234 -6.07 1 91.38 103 LYS B O 1
ATOM 2167 N N . LYS B 1 104 ? -0.653 18.297 -4.391 1 90.69 104 LYS B N 1
ATOM 2168 C CA . LYS B 1 104 ? -0.143 17.375 -3.385 1 90.69 104 LYS B CA 1
ATOM 2169 C C . LYS B 1 104 ? -0.696 15.969 -3.602 1 90.69 104 LYS B C 1
ATOM 2171 O O . LYS B 1 104 ? 0.043 14.984 -3.514 1 90.69 104 LYS B O 1
ATOM 2176 N N . ILE B 1 105 ? -1.949 15.914 -3.914 1 92.69 105 ILE B N 1
ATOM 2177 C CA . ILE B 1 105 ? -2.605 14.625 -4.137 1 92.69 105 ILE B CA 1
ATOM 2178 C C . ILE B 1 105 ? -1.958 13.914 -5.324 1 92.69 105 ILE B C 1
ATOM 2180 O O . ILE B 1 105 ? -1.619 12.734 -5.238 1 92.69 105 ILE B O 1
ATOM 2184 N N . TRP B 1 106 ? -1.665 14.664 -6.352 1 94.25 106 TRP B N 1
ATOM 2185 C CA . TRP B 1 106 ? -1.06 14.094 -7.551 1 94.25 106 TRP B CA 1
ATOM 2186 C C . TRP B 1 106 ? 0.376 13.656 -7.281 1 94.25 106 TRP B C 1
ATOM 2188 O O . TRP B 1 106 ? 0.792 12.578 -7.707 1 94.25 106 TRP B O 1
ATOM 2198 N N . SER B 1 107 ? 1.066 14.461 -6.594 1 93.69 107 SER B N 1
ATOM 2199 C CA . SER B 1 107 ? 2.453 14.148 -6.27 1 93.69 107 SER B CA 1
ATOM 2200 C C . SER B 1 107 ? 2.547 12.898 -5.402 1 93.69 107 SER B C 1
ATOM 2202 O O . SER B 1 107 ? 3.332 11.992 -5.688 1 93.69 107 SER B O 1
ATOM 2204 N N . ASP B 1 108 ? 1.707 12.82 -4.371 1 92.44 108 ASP B N 1
ATOM 2205 C CA . ASP B 1 108 ? 1.664 11.664 -3.484 1 92.44 108 ASP B CA 1
ATOM 2206 C C . ASP B 1 108 ? 1.367 10.383 -4.262 1 92.44 108 ASP B C 1
ATOM 2208 O O . ASP B 1 108 ? 2.006 9.352 -4.039 1 92.44 108 ASP B O 1
ATOM 2212 N N . SER B 1 109 ? 0.457 10.539 -5.164 1 96.19 109 SER B N 1
ATOM 2213 C CA . SER B 1 109 ? 0.005 9.391 -5.949 1 96.19 109 SER B CA 1
ATOM 2214 C C . SER B 1 109 ? 1.11 8.883 -6.867 1 96.19 109 SER B C 1
ATOM 2216 O O . SER B 1 109 ? 1.328 7.672 -6.973 1 96.19 109 SER B O 1
ATOM 2218 N N . ILE B 1 110 ? 1.852 9.75 -7.504 1 96.75 110 ILE B N 1
ATOM 2219 C CA . ILE B 1 110 ? 2.912 9.391 -8.438 1 96.75 110 ILE B CA 1
ATOM 2220 C C . ILE B 1 110 ? 4.074 8.758 -7.68 1 96.75 110 ILE B C 1
ATOM 2222 O O . ILE B 1 110 ? 4.621 7.734 -8.102 1 96.75 110 ILE B O 1
ATOM 2226 N N . PHE B 1 111 ? 4.402 9.297 -6.543 1 96.44 111 PHE B N 1
ATOM 2227 C CA . PHE B 1 111 ? 5.504 8.766 -5.75 1 96.44 111 PHE B CA 1
ATOM 2228 C C . PHE B 1 111 ? 5.148 7.402 -5.176 1 96.44 111 PHE B C 1
ATOM 2230 O O . PHE B 1 111 ? 5.98 6.492 -5.164 1 96.44 111 PHE B O 1
ATOM 2237 N N . HIS B 1 112 ? 3.91 7.277 -4.723 1 97.31 112 HIS B N 1
ATOM 2238 C CA . HIS B 1 112 ? 3.473 6.012 -4.141 1 97.31 112 HIS B CA 1
ATOM 2239 C C . HIS B 1 112 ? 3.447 4.906 -5.191 1 97.31 112 HIS B C 1
ATOM 2241 O O . HIS B 1 112 ? 4.074 3.859 -5.012 1 97.31 112 HIS B O 1
ATOM 2247 N N . GLY B 1 113 ? 2.754 5.199 -6.312 1 98.31 113 GLY B N 1
ATOM 2248 C CA . GLY B 1 113 ? 2.668 4.223 -7.383 1 98.31 113 GLY B CA 1
ATOM 2249 C C . GLY B 1 113 ? 4.008 3.932 -8.039 1 98.31 113 GLY B C 1
ATOM 2250 O O . GLY B 1 113 ? 4.328 2.777 -8.32 1 98.31 113 GLY B O 1
ATOM 2251 N N . GLY B 1 114 ? 4.789 4.953 -8.281 1 98.31 114 GLY B N 1
ATOM 2252 C CA . GLY B 1 114 ? 6.094 4.785 -8.898 1 98.31 114 GLY B CA 1
ATOM 2253 C C . GLY B 1 114 ? 7.055 3.98 -8.039 1 98.31 114 GLY B C 1
ATOM 2254 O O . GLY B 1 114 ? 7.762 3.104 -8.539 1 98.31 114 GLY B O 1
ATOM 2255 N N . ALA B 1 115 ? 7.102 4.309 -6.777 1 98.38 115 ALA B N 1
ATOM 2256 C CA . ALA B 1 115 ? 7.977 3.586 -5.855 1 98.38 115 ALA B CA 1
ATOM 2257 C C . ALA B 1 115 ? 7.574 2.117 -5.762 1 98.38 115 ALA B C 1
ATOM 2259 O O . ALA B 1 115 ? 8.43 1.232 -5.727 1 98.38 115 ALA B O 1
ATOM 2260 N N . SER B 1 116 ? 6.27 1.952 -5.719 1 98.44 116 SER B N 1
ATOM 2261 C CA . SER B 1 116 ? 5.762 0.587 -5.648 1 98.44 116 SER B CA 1
ATOM 2262 C C . SER B 1 116 ? 6.121 -0.203 -6.902 1 98.44 116 SER B C 1
ATOM 2264 O O . SER B 1 116 ? 6.508 -1.371 -6.816 1 98.44 116 SER B O 1
ATOM 2266 N N . PHE B 1 117 ? 5.977 0.399 -8 1 98.31 117 PHE B N 1
ATOM 2267 C CA . PHE B 1 117 ? 6.309 -0.245 -9.266 1 98.31 117 PHE B CA 1
ATOM 2268 C C . PHE B 1 117 ? 7.785 -0.615 -9.312 1 98.31 117 PHE B C 1
ATOM 2270 O O . PHE B 1 117 ? 8.133 -1.763 -9.602 1 98.31 117 PHE B O 1
ATOM 2277 N N . CYS B 1 118 ? 8.633 0.305 -9.086 1 98.56 118 CYS B N 1
ATOM 2278 C CA . CYS B 1 118 ? 10.07 0.062 -9.094 1 98.56 118 CYS B CA 1
ATOM 2279 C C . CYS B 1 118 ? 10.453 -1 -8.07 1 98.56 118 CYS B C 1
ATOM 2281 O O . CYS B 1 118 ? 11.25 -1.892 -8.367 1 98.56 118 CYS B O 1
ATOM 2283 N N . GLY B 1 119 ? 9.883 -0.914 -6.891 1 98.75 119 GLY B N 1
ATOM 2284 C CA . GLY B 1 119 ? 10.164 -1.891 -5.852 1 98.75 119 GLY B CA 1
ATOM 2285 C C . GLY B 1 119 ? 9.773 -3.305 -6.242 1 98.75 119 GLY B C 1
ATOM 2286 O O . GLY B 1 119 ? 10.492 -4.258 -5.926 1 98.75 119 GLY B O 1
ATOM 2287 N N . SER B 1 120 ? 8.688 -3.41 -6.949 1 98.75 120 SER B N 1
ATOM 2288 C CA . SER B 1 120 ? 8.164 -4.727 -7.301 1 98.75 120 SER B CA 1
ATOM 2289 C C . SER B 1 120 ? 9.109 -5.457 -8.25 1 98.75 120 SER B C 1
ATOM 2291 O O . SER B 1 120 ? 9.117 -6.688 -8.305 1 98.75 120 SER B O 1
ATOM 2293 N N . LEU B 1 121 ? 9.914 -4.762 -8.945 1 98.56 121 LEU B N 1
ATOM 2294 C CA . LEU B 1 121 ? 10.836 -5.367 -9.898 1 98.56 121 LEU B CA 1
ATOM 2295 C C . LEU B 1 121 ? 11.961 -6.105 -9.18 1 98.56 121 LEU B C 1
ATOM 2297 O O . LEU B 1 121 ? 12.539 -7.047 -9.719 1 98.56 121 LEU B O 1
ATOM 2301 N N . VAL B 1 122 ? 12.219 -5.762 -7.992 1 98.88 122 VAL B N 1
ATOM 2302 C CA . VAL B 1 122 ? 13.367 -6.266 -7.246 1 98.88 122 VAL B CA 1
ATOM 2303 C C . VAL B 1 122 ? 13.219 -7.77 -7.023 1 98.88 122 VAL B C 1
ATOM 2305 O O . VAL B 1 122 ? 14.102 -8.547 -7.395 1 98.88 122 VAL B O 1
ATOM 2308 N N . PRO B 1 123 ? 12.133 -8.234 -6.508 1 98.81 123 PRO B N 1
ATOM 2309 C CA . PRO B 1 123 ? 12.031 -9.68 -6.301 1 98.81 123 PRO B CA 1
ATOM 2310 C C . PRO B 1 123 ? 11.695 -10.438 -7.582 1 98.81 123 PRO B C 1
ATOM 2312 O O . PRO B 1 123 ? 11.812 -11.664 -7.625 1 98.81 123 PRO B O 1
ATOM 2315 N N . ILE B 1 124 ? 11.312 -9.734 -8.633 1 98.69 124 ILE B N 1
ATOM 2316 C CA . ILE B 1 124 ? 10.914 -10.398 -9.867 1 98.69 124 ILE B CA 1
ATOM 2317 C C . ILE B 1 124 ? 12.141 -10.656 -10.734 1 98.69 124 ILE B C 1
ATOM 2319 O O . ILE B 1 124 ? 12.25 -11.703 -11.383 1 98.69 124 ILE B O 1
ATOM 2323 N N . LEU B 1 125 ? 13.094 -9.828 -10.711 1 98.56 125 LEU B N 1
ATOM 2324 C CA . LEU B 1 125 ? 14.227 -9.805 -11.625 1 98.56 125 LEU B CA 1
ATOM 2325 C C . LEU B 1 125 ? 15.008 -11.117 -11.562 1 98.56 125 LEU B C 1
ATOM 2327 O O . LEU B 1 125 ? 15.367 -11.68 -12.602 1 98.56 125 LEU B O 1
ATOM 2331 N N . PRO B 1 126 ? 15.25 -11.672 -10.398 1 98.56 126 PRO B N 1
ATOM 2332 C CA . PRO B 1 126 ? 16.016 -12.922 -10.352 1 98.56 126 PRO B CA 1
ATOM 2333 C C . PRO B 1 126 ? 15.312 -14.07 -11.078 1 98.56 126 PRO B C 1
ATOM 2335 O O . PRO B 1 126 ? 15.977 -14.953 -11.625 1 98.56 126 PRO B O 1
ATOM 2338 N N . PHE B 1 127 ? 14.016 -14.062 -11.125 1 97.56 127 PHE B N 1
ATOM 2339 C CA . PHE B 1 127 ? 13.281 -15.133 -11.789 1 97.56 127 PHE B CA 1
ATOM 2340 C C . PHE B 1 127 ? 13.328 -14.961 -13.305 1 97.56 127 PHE B C 1
ATOM 2342 O O . PHE B 1 127 ? 13.102 -15.922 -14.047 1 97.56 127 PHE B O 1
ATOM 2349 N N . LEU B 1 128 ? 13.555 -13.727 -13.719 1 96.81 128 LEU B N 1
ATOM 2350 C CA . LEU B 1 128 ? 13.656 -13.453 -15.148 1 96.81 128 LEU B CA 1
ATOM 2351 C C . LEU B 1 128 ? 15.062 -13.734 -15.664 1 96.81 128 LEU B C 1
ATOM 2353 O O . LEU B 1 128 ? 15.25 -14.055 -16.844 1 96.81 128 LEU B O 1
ATOM 2357 N N . LEU B 1 129 ? 16.031 -13.695 -14.773 1 97.44 129 LEU B N 1
ATOM 2358 C CA . LEU B 1 129 ? 17.406 -13.641 -15.25 1 97.44 129 LEU B CA 1
ATOM 2359 C C . LEU B 1 129 ? 18.156 -14.914 -14.875 1 97.44 129 LEU B C 1
ATOM 2361 O O . LEU B 1 129 ? 19.203 -15.227 -15.461 1 97.44 129 LEU B O 1
ATOM 2365 N N . LEU B 1 130 ? 17.672 -15.641 -13.859 1 97.12 130 LEU B N 1
ATOM 2366 C CA . LEU B 1 130 ? 18.438 -16.766 -13.336 1 97.12 130 LEU B CA 1
ATOM 2367 C C . LEU B 1 130 ? 17.688 -18.078 -13.547 1 97.12 130 LEU B C 1
ATOM 2369 O O . LEU B 1 130 ? 16.469 -18.125 -13.438 1 97.12 130 LEU B O 1
ATOM 2373 N N . ASP B 1 131 ? 18.469 -19.109 -13.805 1 94.75 131 ASP B N 1
ATOM 2374 C CA . ASP B 1 131 ? 17.906 -20.453 -13.953 1 94.75 131 ASP B CA 1
ATOM 2375 C C . ASP B 1 131 ? 17.859 -21.172 -12.609 1 94.75 131 ASP B C 1
ATOM 2377 O O . ASP B 1 131 ? 17.031 -22.078 -12.414 1 94.75 131 ASP B O 1
ATOM 2381 N N . GLU B 1 132 ? 18.812 -20.797 -11.773 1 95.5 132 GLU B N 1
ATOM 2382 C CA . GLU B 1 132 ? 18.906 -21.438 -10.461 1 95.5 132 GLU B CA 1
ATOM 2383 C C . GLU B 1 132 ? 19.016 -20.406 -9.344 1 95.5 132 GLU B C 1
ATOM 2385 O O . GLU B 1 132 ? 19.469 -19.281 -9.578 1 95.5 132 GLU B O 1
ATOM 2390 N N . TYR B 1 133 ? 18.5 -20.688 -8.148 1 96.94 133 TYR B N 1
ATOM 2391 C CA . TYR B 1 133 ? 18.625 -19.906 -6.926 1 96.94 133 TYR B CA 1
ATOM 2392 C C . TYR B 1 133 ? 17.859 -18.578 -7.043 1 96.94 133 TYR B C 1
ATOM 2394 O O . TYR B 1 133 ? 18.281 -17.562 -6.496 1 96.94 133 TYR B O 1
ATOM 2402 N N . SER B 1 134 ? 16.859 -18.562 -7.918 1 98 134 SER B N 1
ATOM 2403 C CA . SER B 1 134 ? 16.094 -17.344 -8.141 1 98 134 SER B CA 1
ATOM 2404 C C . SER B 1 134 ? 15.453 -16.859 -6.844 1 98 134 SER B C 1
ATOM 2406 O O . SER B 1 134 ? 15.484 -15.656 -6.547 1 98 134 SER B O 1
ATOM 2408 N N . LEU B 1 135 ? 14.984 -17.781 -6.07 1 98.06 135 LEU B N 1
ATOM 2409 C CA . LEU B 1 135 ? 14.297 -17.391 -4.844 1 98.06 135 LEU B CA 1
ATOM 2410 C C . LEU B 1 135 ? 15.281 -16.828 -3.822 1 98.06 135 LEU B C 1
ATOM 2412 O O . LEU B 1 135 ? 15.031 -15.781 -3.227 1 98.06 135 LEU B O 1
ATOM 2416 N N . GLU B 1 136 ? 16.391 -17.516 -3.594 1 98.25 136 GLU B N 1
ATOM 2417 C CA . GLU B 1 136 ? 17.406 -17.062 -2.646 1 98.25 136 GLU B CA 1
ATOM 2418 C C . GLU B 1 136 ? 17.938 -15.688 -3.018 1 98.25 136 GLU B C 1
ATOM 2420 O O . GLU B 1 136 ? 18.062 -14.82 -2.154 1 98.25 136 GLU B O 1
ATOM 2425 N N . VAL B 1 137 ? 18.156 -15.5 -4.262 1 98.69 137 VAL B N 1
ATOM 2426 C CA . VAL B 1 137 ? 18.688 -14.219 -4.719 1 98.69 137 VAL B CA 1
ATOM 2427 C C . VAL B 1 137 ? 17.625 -13.141 -4.559 1 98.69 137 VAL B C 1
ATOM 2429 O O . VAL B 1 137 ? 17.938 -12 -4.191 1 98.69 137 VAL B O 1
ATOM 2432 N N . ALA B 1 138 ? 16.359 -13.445 -4.879 1 98.81 138 ALA B N 1
ATOM 2433 C CA . ALA B 1 138 ? 15.266 -12.5 -4.688 1 98.81 138 ALA B CA 1
ATOM 2434 C C . ALA B 1 138 ? 15.203 -12.016 -3.238 1 98.81 138 ALA B C 1
ATOM 2436 O O . ALA B 1 138 ? 15.047 -10.82 -2.98 1 98.81 138 ALA B O 1
ATOM 2437 N N . VAL B 1 139 ? 15.367 -12.945 -2.314 1 98.81 139 VAL B N 1
ATOM 2438 C CA . VAL B 1 139 ? 15.297 -12.617 -0.894 1 98.81 139 VAL B CA 1
ATOM 2439 C C . VAL B 1 139 ? 16.469 -11.719 -0.51 1 98.81 139 VAL B C 1
ATOM 2441 O O . VAL B 1 139 ? 16.281 -10.664 0.098 1 98.81 139 VAL B O 1
ATOM 2444 N N . VAL B 1 140 ? 17.641 -12.086 -0.89 1 98.81 140 VAL B N 1
ATOM 2445 C CA . VAL B 1 140 ? 18.844 -11.352 -0.527 1 98.81 140 VAL B CA 1
ATOM 2446 C C . VAL B 1 140 ? 18.812 -9.961 -1.153 1 98.81 140 VAL B C 1
ATOM 2448 O O . VAL B 1 140 ? 19.141 -8.969 -0.496 1 98.81 140 VAL B O 1
ATOM 2451 N N . LEU B 1 141 ? 18.438 -9.898 -2.379 1 98.81 141 LEU B N 1
ATOM 2452 C CA . LEU B 1 141 ? 18.359 -8.617 -3.074 1 98.81 141 LEU B CA 1
ATOM 2453 C C . LEU B 1 141 ? 17.328 -7.711 -2.416 1 98.81 141 LEU B C 1
ATOM 2455 O O . LEU B 1 141 ? 17.562 -6.516 -2.238 1 98.81 141 LEU B O 1
ATOM 2459 N N . SER B 1 142 ? 16.156 -8.242 -2.092 1 98.88 142 SER B N 1
ATOM 2460 C CA . SER B 1 142 ? 15.109 -7.473 -1.44 1 98.88 142 SER B CA 1
ATOM 2461 C C . SER B 1 142 ? 15.586 -6.91 -0.104 1 98.88 142 SER B C 1
ATOM 2463 O O . SER B 1 142 ? 15.383 -5.73 0.188 1 98.88 142 SER B O 1
ATOM 2465 N N . ILE B 1 143 ? 16.25 -7.754 0.681 1 98.75 143 ILE B N 1
ATOM 2466 C CA . ILE B 1 143 ? 16.75 -7.336 1.987 1 98.75 143 ILE B CA 1
ATOM 2467 C C . ILE B 1 143 ? 17.812 -6.254 1.812 1 98.75 143 ILE B C 1
ATOM 2469 O O . ILE B 1 143 ? 17.859 -5.289 2.576 1 98.75 143 ILE B O 1
ATOM 2473 N N . SER B 1 144 ? 18.641 -6.375 0.84 1 98.75 144 SER B N 1
ATOM 2474 C CA . SER B 1 144 ? 19.672 -5.391 0.57 1 98.75 144 SER B CA 1
ATOM 2475 C C . SER B 1 144 ? 19.078 -4.039 0.194 1 98.75 144 SER B C 1
ATOM 2477 O O . SER B 1 144 ? 19.531 -3 0.685 1 98.75 144 SER B O 1
ATOM 2479 N N . VAL B 1 145 ? 18.078 -4.023 -0.675 1 98.81 145 VAL B N 1
ATOM 2480 C CA . VAL B 1 145 ? 17.453 -2.777 -1.099 1 98.81 145 VAL B CA 1
ATOM 2481 C C . VAL B 1 145 ? 16.719 -2.143 0.081 1 98.81 145 VAL B C 1
ATOM 2483 O O . VAL B 1 145 ? 16.734 -0.919 0.239 1 98.81 145 VAL B O 1
ATOM 2486 N N . LEU B 1 146 ? 16.141 -2.973 0.9 1 98.75 146 LEU B N 1
ATOM 2487 C CA . LEU B 1 146 ? 15.477 -2.469 2.098 1 98.75 146 LEU B CA 1
ATOM 2488 C C . LEU B 1 146 ? 16.469 -1.778 3.023 1 98.75 146 LEU B C 1
ATOM 2490 O O . LEU B 1 146 ? 16.141 -0.79 3.678 1 98.75 146 LEU B O 1
ATOM 2494 N N . SER B 1 147 ? 17.656 -2.365 3.135 1 98.75 147 SER B N 1
ATOM 2495 C CA . SER B 1 147 ? 18.688 -1.741 3.955 1 98.75 147 SER B CA 1
ATOM 2496 C C . SER B 1 147 ? 18.984 -0.322 3.482 1 98.75 147 SER B C 1
ATOM 2498 O O . SER B 1 147 ? 19.125 0.593 4.297 1 98.75 147 SER B O 1
ATOM 2500 N N . VAL B 1 148 ? 19.047 -0.126 2.213 1 98.69 148 VAL B N 1
ATOM 2501 C CA . VAL B 1 148 ? 19.281 1.19 1.631 1 98.69 148 VAL B CA 1
ATOM 2502 C C . VAL B 1 148 ? 18.078 2.1 1.901 1 98.69 148 VAL B C 1
ATOM 2504 O O . VAL B 1 148 ? 18.25 3.281 2.217 1 98.69 148 VAL B O 1
ATOM 2507 N N . LEU B 1 149 ? 16.906 1.596 1.778 1 98.62 149 LEU B N 1
ATOM 2508 C CA . LEU B 1 149 ? 15.703 2.355 2.08 1 98.62 149 LEU B CA 1
ATOM 2509 C C . LEU B 1 149 ? 15.703 2.824 3.531 1 98.62 149 LEU B C 1
ATOM 2511 O O . LEU B 1 149 ? 15.227 3.918 3.836 1 98.62 149 LEU B O 1
ATOM 2515 N N . GLY B 1 150 ? 16.156 1.904 4.367 1 98.56 150 GLY B N 1
ATOM 2516 C CA . GLY B 1 150 ? 16.281 2.27 5.77 1 98.56 150 GLY B CA 1
ATOM 2517 C C . GLY B 1 150 ? 17.188 3.467 5.996 1 98.56 150 GLY B C 1
ATOM 2518 O O . GLY B 1 150 ? 16.891 4.32 6.836 1 98.56 150 GLY B O 1
ATOM 2519 N N . VAL B 1 151 ? 18.297 3.525 5.289 1 98.44 151 VAL B N 1
ATOM 2520 C CA . VAL B 1 151 ? 19.188 4.676 5.367 1 98.44 151 VAL B CA 1
ATOM 2521 C C . VAL B 1 151 ? 18.438 5.941 4.965 1 98.44 151 VAL B C 1
ATOM 2523 O O . VAL B 1 151 ? 18.516 6.965 5.648 1 98.44 151 VAL B O 1
ATOM 2526 N N . TYR B 1 152 ? 17.719 5.859 3.889 1 97.94 152 TYR B N 1
ATOM 2527 C CA . TYR B 1 152 ? 16.906 6.977 3.438 1 97.94 152 TYR B CA 1
ATOM 2528 C C . TYR B 1 152 ? 15.906 7.387 4.512 1 97.94 152 TYR B C 1
ATOM 2530 O O . TYR B 1 152 ? 15.727 8.578 4.785 1 97.94 152 TYR B O 1
ATOM 2538 N N . SER B 1 153 ? 15.25 6.445 5.098 1 97.62 153 SER B N 1
ATOM 2539 C CA . SER B 1 153 ? 14.281 6.676 6.164 1 97.62 153 SER B CA 1
ATOM 2540 C C . SER B 1 153 ? 14.922 7.391 7.348 1 97.62 153 SER B C 1
ATOM 2542 O O . SER B 1 153 ? 14.328 8.312 7.914 1 97.62 153 SER B O 1
ATOM 2544 N N . GLY B 1 154 ? 16.109 6.957 7.738 1 97.38 154 GLY B N 1
ATOM 2545 C CA . GLY B 1 154 ? 16.812 7.605 8.828 1 97.38 154 GLY B CA 1
ATOM 2546 C C . GLY B 1 154 ? 17.141 9.055 8.547 1 97.38 154 GLY B C 1
ATOM 2547 O O . GLY B 1 154 ? 17.047 9.906 9.43 1 97.38 154 GLY B O 1
ATOM 2548 N N . LYS B 1 155 ? 17.578 9.352 7.359 1 96.31 155 LYS B N 1
ATOM 2549 C CA . LYS B 1 155 ? 17.875 10.727 6.961 1 96.31 155 LYS B CA 1
ATOM 2550 C C . LYS B 1 155 ? 16.625 11.602 7.043 1 96.31 155 LYS B C 1
ATOM 2552 O O . LYS B 1 155 ? 16.672 12.734 7.527 1 96.31 155 LYS B O 1
ATOM 2557 N N . LEU B 1 156 ? 15.57 11.07 6.574 1 94.62 156 LEU B N 1
ATOM 2558 C CA . LEU B 1 156 ? 14.305 11.789 6.602 1 94.62 156 LEU B CA 1
ATOM 2559 C C . LEU B 1 156 ? 13.875 12.086 8.031 1 94.62 156 LEU B C 1
ATOM 2561 O O . LEU B 1 156 ? 13.328 13.148 8.32 1 94.62 156 LEU B O 1
ATOM 2565 N N . ALA B 1 157 ? 14.109 11.156 8.891 1 94.5 157 ALA B N 1
ATOM 2566 C CA . ALA B 1 157 ? 13.695 11.25 10.289 1 94.5 157 ALA B CA 1
ATOM 2567 C C . ALA B 1 157 ? 14.672 12.094 11.102 1 94.5 157 ALA B C 1
ATOM 2569 O O . ALA B 1 157 ? 14.391 12.453 12.242 1 94.5 157 ALA B O 1
ATOM 2570 N N . LYS B 1 158 ? 15.82 12.406 10.453 1 93.94 158 LYS B N 1
ATOM 2571 C CA . LYS B 1 158 ? 16.906 13.055 11.172 1 93.94 158 LYS B CA 1
ATOM 2572 C C . LYS B 1 158 ? 17.312 12.25 12.406 1 93.94 158 LYS B C 1
ATOM 2574 O O . LYS B 1 158 ? 17.516 12.812 13.484 1 93.94 158 LYS B O 1
ATOM 2579 N N . GLN B 1 159 ? 17.359 10.953 12.211 1 95.56 159 GLN B N 1
ATOM 2580 C CA . GLN B 1 159 ? 17.75 10 13.234 1 95.56 159 GLN B CA 1
ATOM 2581 C C . GLN B 1 159 ? 18.844 9.062 12.711 1 95.56 159 GLN B C 1
ATOM 2583 O O . GLN B 1 159 ? 19.297 9.211 11.578 1 95.56 159 GLN B O 1
ATOM 2588 N N . SER B 1 160 ? 19.281 8.172 13.562 1 97.44 160 SER B N 1
ATOM 2589 C CA . SER B 1 160 ? 20.344 7.238 13.211 1 97.44 160 SER B CA 1
ATOM 2590 C C . SER B 1 160 ? 19.969 6.406 11.984 1 97.44 160 SER B C 1
ATOM 2592 O O . SER B 1 160 ? 18.969 5.668 12.016 1 97.44 160 SER B O 1
ATOM 2594 N N . MET B 1 161 ? 20.766 6.535 10.984 1 97.88 161 MET B N 1
ATOM 2595 C CA . MET B 1 161 ? 20.562 5.809 9.734 1 97.88 161 MET B CA 1
ATOM 2596 C C . MET B 1 161 ? 20.688 4.305 9.953 1 97.88 161 MET B C 1
ATOM 2598 O O . MET B 1 161 ? 19.953 3.521 9.352 1 97.88 161 MET B O 1
ATOM 2602 N N . ILE B 1 162 ? 21.562 3.914 10.844 1 98.31 162 ILE B N 1
ATOM 2603 C CA . ILE B 1 162 ? 21.781 2.498 11.109 1 98.31 162 ILE B CA 1
ATOM 2604 C C . ILE B 1 162 ? 20.562 1.895 11.797 1 98.31 162 ILE B C 1
ATOM 2606 O O . ILE B 1 162 ? 20.141 0.789 11.453 1 98.31 162 ILE B O 1
ATOM 2610 N N . LYS B 1 163 ? 19.969 2.588 12.711 1 98.06 163 LYS B N 1
ATOM 2611 C CA . LYS B 1 163 ? 18.781 2.094 13.414 1 98.06 163 LYS B CA 1
ATOM 2612 C C . LYS B 1 163 ? 17.609 1.905 12.461 1 98.06 163 LYS B C 1
ATOM 2614 O O . LYS B 1 163 ? 16.906 0.894 12.523 1 98.06 163 LYS B O 1
ATOM 2619 N N . HIS B 1 164 ? 17.453 2.879 11.594 1 98.38 164 HIS B N 1
ATOM 2620 C CA . HIS B 1 164 ? 16.375 2.779 10.625 1 98.38 164 HIS B CA 1
ATOM 2621 C C . HIS B 1 164 ? 16.625 1.65 9.633 1 98.38 164 HIS B C 1
ATOM 2623 O O . HIS B 1 164 ? 15.688 0.938 9.25 1 98.38 164 HIS B O 1
ATOM 2629 N N . SER B 1 165 ? 17.859 1.484 9.25 1 98.62 165 SER B N 1
ATOM 2630 C CA . SER B 1 165 ? 18.203 0.391 8.352 1 98.62 165 SER B CA 1
ATOM 2631 C C . SER B 1 165 ? 17.922 -0.964 8.992 1 98.62 165 SER B C 1
ATOM 2633 O O . SER B 1 165 ? 17.359 -1.852 8.352 1 98.62 165 SER B O 1
ATOM 2635 N N . VAL B 1 166 ? 18.25 -1.14 10.227 1 98.62 166 VAL B N 1
ATOM 2636 C CA . VAL B 1 166 ? 18.062 -2.396 10.945 1 98.62 166 VAL B CA 1
ATOM 2637 C C . VAL B 1 166 ? 16.562 -2.689 11.07 1 98.62 166 VAL B C 1
ATOM 2639 O O . VAL B 1 166 ? 16.141 -3.836 10.922 1 98.62 166 VAL B O 1
ATOM 2642 N N . ARG B 1 167 ? 15.789 -1.691 11.297 1 98.5 167 ARG B N 1
ATOM 2643 C CA . ARG B 1 167 ? 14.352 -1.866 11.438 1 98.5 167 ARG B CA 1
ATOM 2644 C C . ARG B 1 167 ? 13.719 -2.271 10.109 1 98.5 167 ARG B C 1
ATOM 2646 O O . ARG B 1 167 ? 12.828 -3.125 10.078 1 98.5 167 ARG B O 1
ATOM 2653 N N . MET B 1 168 ? 14.195 -1.661 9.039 1 98.62 168 MET B N 1
ATOM 2654 C CA . MET B 1 168 ? 13.68 -1.997 7.715 1 98.62 168 MET B CA 1
ATOM 2655 C C . MET B 1 168 ? 14.023 -3.436 7.348 1 98.62 168 MET B C 1
ATOM 2657 O O . MET B 1 168 ? 13.18 -4.168 6.832 1 98.62 168 MET B O 1
ATOM 2661 N N . VAL B 1 169 ? 15.242 -3.781 7.598 1 98.75 169 VAL B N 1
ATOM 2662 C CA . VAL B 1 169 ? 15.68 -5.152 7.355 1 98.75 169 VAL B CA 1
ATOM 2663 C C . VAL B 1 169 ? 14.891 -6.109 8.242 1 98.75 169 VAL B C 1
ATOM 2665 O O . VAL B 1 169 ? 14.523 -7.207 7.816 1 98.75 169 VAL B O 1
ATOM 2668 N N . GLY B 1 170 ? 14.672 -5.727 9.453 1 98.75 170 GLY B N 1
ATOM 2669 C CA . GLY B 1 170 ? 13.852 -6.52 10.359 1 98.75 170 GLY B CA 1
ATOM 2670 C C . GLY B 1 170 ? 12.477 -6.82 9.805 1 98.75 170 GLY B C 1
ATOM 2671 O O . GLY B 1 170 ? 11.969 -7.938 9.953 1 98.75 170 GLY B O 1
ATOM 2672 N N . LEU B 1 171 ? 11.867 -5.812 9.203 1 98.62 171 LEU B N 1
ATOM 2673 C CA . LEU B 1 171 ? 10.57 -6.027 8.562 1 98.62 171 LEU B CA 1
ATOM 2674 C C . LEU B 1 171 ? 10.688 -7.066 7.449 1 98.62 171 LEU B C 1
ATOM 2676 O O . LEU B 1 171 ? 9.812 -7.922 7.305 1 98.62 171 LEU B O 1
ATOM 2680 N N . GLY B 1 172 ? 11.703 -6.977 6.645 1 98.75 172 GLY B N 1
ATOM 2681 C CA . GLY B 1 172 ? 11.93 -7.973 5.609 1 98.75 172 GLY B CA 1
ATOM 2682 C C . GLY B 1 172 ? 12.055 -9.383 6.156 1 98.75 172 GLY B C 1
ATOM 2683 O O . GLY B 1 172 ? 11.414 -10.312 5.648 1 98.75 172 GLY B O 1
ATOM 2684 N N . ILE B 1 173 ? 12.859 -9.516 7.184 1 98.62 173 ILE B N 1
ATOM 2685 C CA . ILE B 1 173 ? 13.07 -10.82 7.805 1 98.62 173 ILE B CA 1
ATOM 2686 C C . ILE B 1 173 ? 11.75 -11.344 8.375 1 98.62 173 ILE B C 1
ATOM 2688 O O . ILE B 1 173 ? 11.438 -12.531 8.25 1 98.62 173 ILE B O 1
ATOM 2692 N N . MET B 1 174 ? 11.008 -10.492 8.93 1 98.5 174 MET B N 1
ATOM 2693 C CA . MET B 1 174 ? 9.703 -10.852 9.477 1 98.5 174 MET B CA 1
ATOM 2694 C C . MET B 1 174 ? 8.797 -11.422 8.398 1 98.5 174 MET B C 1
ATOM 2696 O O . MET B 1 174 ? 8.148 -12.445 8.602 1 98.5 174 MET B O 1
ATOM 2700 N N . ILE B 1 175 ? 8.742 -10.805 7.301 1 98.25 175 ILE B N 1
ATOM 2701 C CA . ILE B 1 175 ? 7.84 -11.211 6.227 1 98.25 175 ILE B CA 1
ATOM 2702 C C . ILE B 1 175 ? 8.336 -12.516 5.605 1 98.25 175 ILE B C 1
ATOM 2704 O O . ILE B 1 175 ? 7.543 -13.43 5.359 1 98.25 175 ILE B O 1
ATOM 2708 N N . VAL B 1 176 ? 9.656 -12.602 5.406 1 98.44 176 VAL B N 1
ATOM 2709 C CA . VAL B 1 176 ? 10.211 -13.836 4.863 1 98.44 176 VAL B CA 1
ATOM 2710 C C . VAL B 1 176 ? 9.883 -15.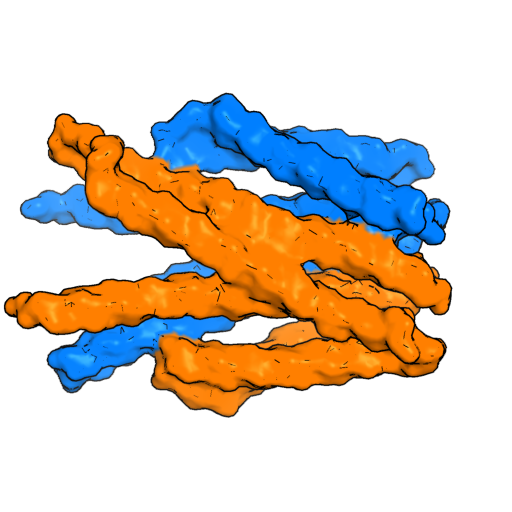008 5.789 1 98.44 176 VAL B C 1
ATOM 2712 O O . VAL B 1 176 ? 9.445 -16.062 5.328 1 98.44 176 VAL B O 1
ATOM 2715 N N . THR B 1 177 ? 10.062 -14.789 7.047 1 98.25 177 THR B N 1
ATOM 2716 C CA . THR B 1 177 ? 9.797 -15.836 8.023 1 98.25 177 THR B CA 1
ATOM 2717 C C . THR B 1 177 ? 8.312 -16.188 8.055 1 98.25 177 THR B C 1
ATOM 2719 O O . THR B 1 177 ? 7.941 -17.359 8.023 1 98.25 177 THR B O 1
ATOM 2722 N N . ALA B 1 178 ? 7.438 -15.25 8.078 1 98.12 178 ALA B N 1
ATOM 2723 C CA . ALA B 1 178 ? 5.996 -15.461 8.18 1 98.12 178 ALA B CA 1
ATOM 2724 C C . ALA B 1 178 ? 5.469 -16.219 6.961 1 98.12 178 ALA B C 1
ATOM 2726 O O . ALA B 1 178 ? 4.699 -17.172 7.098 1 98.12 178 ALA B O 1
ATOM 2727 N N . VAL B 1 179 ? 5.895 -15.805 5.797 1 97.81 179 VAL B N 1
ATOM 2728 C CA . VAL B 1 179 ? 5.352 -16.391 4.578 1 97.81 179 VAL B CA 1
ATOM 2729 C C . VAL B 1 179 ? 5.934 -17.797 4.371 1 97.81 179 VAL B C 1
ATOM 2731 O O . VAL B 1 179 ? 5.234 -18.703 3.912 1 97.81 179 VAL B O 1
ATOM 2734 N N . THR B 1 180 ? 7.242 -17.953 4.738 1 96.75 180 THR B N 1
ATOM 2735 C CA . THR B 1 180 ? 7.855 -19.281 4.617 1 96.75 180 THR B CA 1
ATOM 2736 C C . THR B 1 180 ? 7.184 -20.266 5.559 1 96.75 180 THR B C 1
ATOM 2738 O O . THR B 1 180 ? 6.934 -21.422 5.18 1 96.75 180 THR B O 1
ATOM 2741 N N . VAL B 1 181 ? 6.875 -19.828 6.723 1 94.69 181 VAL B N 1
ATOM 2742 C CA . VAL B 1 181 ? 6.219 -20.688 7.695 1 94.69 181 VAL B CA 1
ATOM 2743 C C . VAL B 1 181 ? 4.805 -21.016 7.223 1 94.69 181 VAL B C 1
ATOM 2745 O O . VAL B 1 181 ? 4.328 -22.141 7.406 1 94.69 181 VAL B O 1
ATOM 2748 N N . LEU B 1 182 ? 4.109 -20.141 6.57 1 89.75 182 LEU B N 1
ATOM 2749 C CA . LEU B 1 182 ? 2.779 -20.359 6.012 1 89.75 182 LEU B CA 1
ATOM 2750 C C . LEU B 1 182 ? 2.812 -21.438 4.938 1 89.75 182 LEU B C 1
ATOM 2752 O O . LEU B 1 182 ? 1.864 -22.219 4.805 1 89.75 182 LEU B O 1
ATOM 2756 N N . GLY B 1 183 ? 3.84 -21.359 4.109 1 81.06 183 GLY B N 1
ATOM 2757 C CA . GLY B 1 183 ? 3.973 -22.328 3.025 1 81.06 183 GLY B CA 1
ATOM 2758 C C . GLY B 1 183 ? 4.43 -23.703 3.496 1 81.06 183 GLY B C 1
ATOM 2759 O O . GLY B 1 183 ? 4.488 -24.641 2.707 1 81.06 183 GLY B O 1
ATOM 2760 N N . LEU B 1 184 ? 4.949 -23.875 4.715 1 70.94 184 LEU B N 1
ATOM 2761 C CA . LEU B 1 184 ? 5.359 -25.156 5.262 1 70.94 184 LEU B CA 1
ATOM 2762 C C . LEU B 1 184 ? 4.156 -25.938 5.766 1 70.94 184 LEU B C 1
ATOM 2764 O O . LEU B 1 184 ? 4.25 -27.156 6.004 1 70.94 184 LEU B O 1
ATOM 2768 N N . GLU B 1 185 ? 3.002 -25.344 5.832 1 53.09 185 GLU B N 1
ATOM 2769 C CA . GLU B 1 185 ? 1.851 -26.109 6.293 1 53.09 185 GLU B CA 1
ATOM 2770 C C . GLU B 1 185 ? 1.022 -26.625 5.117 1 53.09 185 GLU B C 1
ATOM 2772 O O . GLU B 1 185 ? 1.039 -26.031 4.035 1 53.09 185 GLU B O 1
#

Solvent-accessible surface area (backbone atoms only — not comparable to full-atom values): 16855 Å² total; per-residue (Å²): 132,58,69,65,58,54,51,51,50,50,52,49,50,51,53,37,54,44,47,31,24,37,46,41,14,29,48,38,13,26,44,21,36,37,18,20,36,54,15,19,52,63,70,41,87,51,60,66,46,34,49,32,21,30,49,13,23,32,54,20,36,18,46,35,34,17,58,35,37,33,52,25,44,45,20,35,54,42,22,51,50,54,59,58,21,60,84,59,76,41,80,58,74,91,32,74,64,46,52,52,48,52,52,48,35,51,50,41,9,51,36,12,11,49,26,10,39,60,23,24,45,51,36,46,46,31,60,77,73,38,93,66,65,25,65,62,47,14,51,53,50,38,39,52,53,31,32,53,50,10,35,52,40,8,59,56,19,72,48,61,34,65,60,32,14,53,52,38,32,47,51,45,53,48,43,54,50,54,31,52,56,58,53,71,104,132,59,69,67,59,54,51,52,51,51,53,48,50,50,52,38,54,46,46,32,25,37,45,41,14,30,47,39,12,26,44,22,34,37,18,20,37,54,16,20,52,65,70,40,87,52,61,66,45,33,50,33,22,30,47,11,23,33,56,20,38,18,44,37,34,17,58,36,37,31,53,24,45,45,21,36,53,43,22,51,51,54,58,59,21,59,84,59,76,39,80,58,73,92,33,73,64,45,52,53,49,52,51,48,35,51,50,41,10,50,36,12,11,49,26,12,39,59,22,24,45,52,36,47,46,31,60,76,74,39,94,66,63,24,64,62,48,15,51,52,51,38,38,54,53,31,32,54,49,10,35,54,39,7,59,55,19,72,46,60,32,65,61,33,14,52,52,38,32,46,52,46,52,48,42,54,51,52,30,53,56,58,52,71,104